Protein AF-A0A2T4T647-F1 (afdb_monomer_lite)

Foldseek 3Di:
DPVPQVVLVVLLVVLVVCVVVVVLVVSVVSLVVDDDCPPYDLVSQLSNLLSVLVSCVSVVHDDPDVSLVSVCVDQVPDDQLLSNLSSLQSVLLCCVPVVVNNPSSLVSLVVSCVSCVPPPPLVSNLSSLLSNLVSCLVVLVLVSNLVSLVVQLVSCVVVVNPVSVVSSVVSNVSSVVSVPVPDDDPPVVPPPPDPDDDDDDD

Structure (mmCIF, N/CA/C/O backbone):
data_AF-A0A2T4T647-F1
#
_entry.id   AF-A0A2T4T647-F1
#
loop_
_atom_site.group_PDB
_atom_site.id
_atom_site.type_symbol
_atom_site.label_atom_id
_atom_site.label_alt_id
_atom_site.label_comp_id
_atom_site.label_asym_id
_atom_site.label_entity_id
_atom_site.label_seq_id
_atom_site.pdbx_PDB_ins_code
_atom_site.Cartn_x
_atom_site.Cartn_y
_atom_site.Cartn_z
_atom_site.occupancy
_atom_site.B_iso_or_equiv
_atom_site.auth_seq_id
_atom_site.auth_comp_id
_atom_site.auth_asym_id
_atom_site.auth_atom_id
_atom_site.pdbx_PDB_model_num
ATOM 1 N N . MET A 1 1 ? -19.390 -2.650 30.617 1.00 43.12 1 MET A N 1
ATOM 2 C CA . MET A 1 1 ? -19.018 -1.706 29.540 1.00 43.12 1 MET A CA 1
ATOM 3 C C . MET A 1 1 ? -18.887 -2.495 28.239 1.00 43.12 1 MET A C 1
ATOM 5 O O . MET A 1 1 ? -17.862 -3.118 28.049 1.00 43.12 1 MET A O 1
ATOM 9 N N . CYS A 1 2 ? -19.938 -2.584 27.415 1.00 55.62 2 CYS A N 1
ATOM 10 C CA . CYS A 1 2 ? -19.925 -3.412 26.187 1.00 55.62 2 CYS A CA 1
ATOM 11 C C . CYS A 1 2 ? -20.661 -2.742 25.000 1.00 55.62 2 CYS A C 1
ATOM 13 O O . CYS A 1 2 ? -20.301 -2.935 23.847 1.00 55.62 2 CYS A O 1
ATOM 15 N N . GLY A 1 3 ? -21.635 -1.857 25.265 1.00 59.75 3 GLY A N 1
ATOM 16 C CA . GLY A 1 3 ? -22.431 -1.208 24.209 1.00 59.75 3 GLY A CA 1
ATOM 17 C C . GLY A 1 3 ? -21.737 -0.085 23.418 1.00 59.75 3 GLY A C 1
ATOM 18 O O . GLY A 1 3 ? -22.057 0.109 22.248 1.00 59.75 3 GLY A O 1
ATOM 19 N N . CYS A 1 4 ? -20.793 0.655 24.013 1.00 61.78 4 CYS A N 1
ATOM 20 C CA . CYS A 1 4 ? -20.120 1.768 23.320 1.00 61.78 4 CYS A CA 1
ATOM 21 C C . CYS A 1 4 ? -19.064 1.278 22.319 1.00 61.78 4 CYS A C 1
ATOM 23 O O . CYS A 1 4 ? -19.041 1.746 21.185 1.00 61.78 4 CYS A O 1
ATOM 25 N N . GLN A 1 5 ? -18.267 0.276 22.703 1.00 62.88 5 GLN A N 1
ATOM 26 C CA . GLN A 1 5 ? -17.220 -0.293 21.846 1.00 62.88 5 GLN A CA 1
ATOM 27 C C . GLN A 1 5 ? -17.803 -0.916 20.570 1.00 62.88 5 GLN A C 1
ATOM 29 O O . GLN A 1 5 ? -17.298 -0.653 19.480 1.00 62.88 5 GLN A O 1
ATOM 34 N N . GLY A 1 6 ? -18.913 -1.658 20.685 1.00 74.81 6 GLY A N 1
ATOM 35 C CA . GLY A 1 6 ? -19.600 -2.234 19.523 1.00 74.81 6 GLY A CA 1
ATOM 36 C C . GLY A 1 6 ? -20.168 -1.180 18.567 1.00 74.81 6 GLY A C 1
ATOM 37 O O . GLY A 1 6 ? -20.155 -1.368 17.352 1.00 74.81 6 GLY A O 1
ATOM 38 N N . ARG A 1 7 ? -20.610 -0.026 19.089 1.00 83.81 7 ARG A N 1
ATOM 39 C CA . ARG A 1 7 ? -21.101 1.081 18.257 1.00 83.81 7 ARG A CA 1
ATOM 40 C C . ARG A 1 7 ? -19.972 1.726 17.456 1.00 83.81 7 ARG A C 1
ATOM 42 O O . ARG A 1 7 ? -20.173 2.018 16.282 1.00 83.81 7 ARG A O 1
ATOM 49 N N . THR A 1 8 ? -18.812 1.956 18.063 1.00 87.94 8 THR A N 1
ATOM 50 C CA . THR A 1 8 ? -17.664 2.555 17.365 1.00 87.94 8 THR A CA 1
ATOM 51 C C . THR A 1 8 ? -17.109 1.613 16.304 1.00 87.94 8 THR A C 1
ATOM 53 O O . THR A 1 8 ? -16.935 2.032 15.162 1.00 87.94 8 THR A O 1
ATOM 56 N N . GLN A 1 9 ? -16.947 0.331 16.632 1.00 90.25 9 GLN A N 1
ATOM 57 C CA . GLN A 1 9 ? -16.493 -0.684 15.684 1.00 90.25 9 GLN A CA 1
ATOM 58 C C . GLN A 1 9 ? -17.385 -0.746 14.432 1.00 90.25 9 GLN A C 1
ATOM 60 O O . GLN A 1 9 ? -16.883 -0.648 13.315 1.00 90.25 9 GLN A O 1
ATOM 65 N N . SER A 1 10 ? -18.711 -0.790 14.605 1.00 91.69 10 SER A N 1
ATOM 66 C CA . SER A 1 10 ? -19.661 -0.803 13.481 1.00 91.69 10 SER A CA 1
ATOM 67 C C . SER A 1 10 ? -19.536 0.430 12.571 1.00 91.69 10 SER A C 1
ATOM 69 O O . SER A 1 10 ? -19.648 0.325 11.348 1.00 91.69 10 SER A O 1
ATOM 71 N N . ARG A 1 11 ? -19.248 1.608 13.138 1.00 95.00 11 ARG A N 1
ATOM 72 C CA . ARG A 1 11 ? -19.023 2.829 12.347 1.00 95.00 11 ARG A CA 1
ATOM 73 C C . ARG A 1 11 ? -17.726 2.754 11.543 1.00 95.00 11 ARG A C 1
ATOM 75 O O . ARG A 1 11 ? -17.708 3.171 10.387 1.00 95.00 11 ARG A O 1
ATOM 82 N N . LEU A 1 12 ? -16.658 2.212 12.129 1.00 96.81 12 LEU A N 1
ATOM 83 C CA . LEU A 1 12 ? -15.382 2.006 11.437 1.00 96.81 12 LEU A CA 1
ATOM 84 C C . LEU A 1 12 ? -15.527 0.990 10.295 1.00 96.81 12 LEU A C 1
ATOM 86 O O . LEU A 1 12 ? -15.042 1.233 9.195 1.00 96.81 12 LEU A O 1
ATOM 90 N N . GLU A 1 13 ? -16.273 -0.094 10.505 1.00 96.44 13 GLU A N 1
ATOM 91 C CA . GLU A 1 13 ? -16.602 -1.072 9.457 1.00 96.44 13 GLU A CA 1
ATOM 92 C C . GLU A 1 13 ? -17.414 -0.458 8.313 1.00 96.44 13 GLU A C 1
ATOM 94 O O . GLU A 1 13 ? -17.195 -0.777 7.144 1.00 96.44 13 GLU A O 1
ATOM 99 N N . GLN A 1 14 ? -18.321 0.473 8.613 1.00 97.25 14 GLN A N 1
ATOM 100 C CA . GLN A 1 14 ? -19.042 1.204 7.576 1.00 97.25 14 GLN A CA 1
ATOM 101 C C . GLN A 1 14 ? -18.113 2.132 6.773 1.00 97.25 14 GLN A C 1
ATOM 103 O O . GLN A 1 14 ? -18.271 2.233 5.554 1.00 97.25 14 GLN A O 1
ATOM 108 N N . ILE A 1 15 ? -17.136 2.782 7.412 1.00 98.19 15 ILE A N 1
ATOM 109 C CA . ILE A 1 15 ? -16.104 3.566 6.713 1.00 98.19 15 ILE A CA 1
ATOM 110 C C . ILE A 1 15 ? -15.273 2.660 5.796 1.00 98.19 15 ILE A C 1
ATOM 112 O O . ILE A 1 15 ? -15.094 2.981 4.621 1.00 98.19 15 ILE A O 1
ATOM 116 N N . ASP A 1 16 ? -14.826 1.510 6.295 1.00 97.38 16 ASP A N 1
ATOM 117 C CA . ASP A 1 16 ? -14.062 0.532 5.514 1.00 97.38 16 ASP A CA 1
ATOM 118 C C . ASP A 1 16 ? -14.866 -0.000 4.317 1.00 97.38 16 ASP A C 1
ATOM 120 O O . ASP A 1 16 ? -14.403 0.000 3.174 1.00 97.38 16 ASP A O 1
ATOM 124 N N . SER A 1 17 ? -16.151 -0.309 4.521 1.00 97.50 17 SER A N 1
ATOM 125 C CA . SER A 1 17 ? -17.046 -0.688 3.425 1.00 97.50 17 SER A CA 1
ATOM 126 C C . SER A 1 17 ? -17.200 0.410 2.365 1.00 97.50 17 SER A C 1
ATOM 128 O O . SER A 1 17 ? -17.434 0.083 1.197 1.00 97.50 17 SER A O 1
ATOM 130 N N . LEU A 1 18 ? -17.134 1.694 2.731 1.00 98.31 18 LEU A N 1
ATOM 131 C CA . LEU A 1 18 ? -17.166 2.792 1.761 1.00 98.31 18 LEU A CA 1
ATOM 132 C C . LEU A 1 18 ? -15.856 2.851 0.968 1.00 98.31 18 LEU A C 1
ATOM 134 O O . LEU A 1 18 ? -15.895 3.008 -0.255 1.00 98.31 18 LEU A O 1
ATOM 138 N N . LEU A 1 19 ? -14.715 2.663 1.635 1.00 97.06 19 LEU A N 1
ATOM 139 C CA . LEU A 1 19 ? -13.393 2.624 1.008 1.00 97.06 19 LEU A CA 1
ATOM 140 C C . LEU A 1 19 ? -13.251 1.472 0.012 1.00 97.06 19 LEU A C 1
ATOM 142 O O . LEU A 1 19 ? -12.751 1.698 -1.097 1.00 97.06 19 LEU A O 1
ATOM 146 N N . GLY A 1 20 ? -13.749 0.282 0.360 1.00 94.19 20 GLY A N 1
ATOM 147 C CA . GLY A 1 20 ? -13.776 -0.889 -0.522 1.00 94.19 20 GLY A CA 1
ATOM 148 C C . GLY A 1 20 ? -14.656 -0.713 -1.767 1.00 94.19 20 GLY A C 1
ATOM 149 O O . GLY A 1 20 ? -14.448 -1.384 -2.773 1.00 94.19 20 GLY A O 1
ATOM 150 N N . ARG A 1 21 ? -15.607 0.232 -1.741 1.00 95.38 21 ARG A N 1
ATOM 151 C CA . ARG A 1 21 ? -16.470 0.606 -2.882 1.00 95.38 21 ARG A CA 1
ATOM 152 C C . ARG A 1 21 ? -15.996 1.865 -3.611 1.00 95.38 21 ARG A C 1
ATOM 154 O O . ARG A 1 21 ? -16.773 2.464 -4.349 1.00 95.38 21 ARG A O 1
ATOM 161 N N . ASP A 1 22 ? -14.762 2.294 -3.356 1.00 94.62 22 ASP A N 1
ATOM 162 C CA . ASP A 1 22 ? -14.155 3.504 -3.927 1.00 94.62 22 ASP A CA 1
ATOM 163 C C . ASP A 1 22 ? -14.911 4.814 -3.607 1.00 94.62 22 ASP A C 1
ATOM 165 O O . ASP A 1 22 ? -14.741 5.839 -4.259 1.00 94.62 22 ASP A O 1
ATOM 169 N N . LYS A 1 23 ? -15.729 4.825 -2.544 1.00 97.75 23 LYS A N 1
ATOM 170 C CA . LYS A 1 23 ? -16.492 6.001 -2.090 1.00 97.75 23 LYS A CA 1
ATOM 171 C C . LYS A 1 23 ? -15.701 6.834 -1.078 1.00 97.75 23 LYS A C 1
ATOM 173 O O . LYS A 1 23 ? -16.183 7.113 0.020 1.00 97.75 23 LYS A O 1
ATOM 178 N N . VAL A 1 24 ? -14.487 7.247 -1.447 1.00 97.56 24 VAL A N 1
ATOM 179 C CA . VAL A 1 24 ? -13.532 7.920 -0.539 1.00 97.56 24 VAL A CA 1
ATOM 180 C C . VAL A 1 24 ? -14.094 9.217 0.050 1.00 97.56 24 VAL A C 1
ATOM 182 O O . VAL A 1 24 ? -13.971 9.448 1.249 1.00 97.56 24 VAL A O 1
ATOM 185 N N . GLY A 1 25 ? -14.779 10.037 -0.755 1.00 97.81 25 GLY A N 1
ATOM 186 C CA . GLY A 1 25 ? -15.392 11.280 -0.268 1.00 97.81 25 GLY A CA 1
ATOM 187 C C . GLY A 1 25 ? -16.462 11.040 0.804 1.00 97.81 25 GLY A C 1
ATOM 188 O O . GLY A 1 25 ? -16.493 11.737 1.815 1.00 97.81 25 GLY A O 1
ATOM 189 N N . ALA A 1 26 ? -17.287 10.001 0.636 1.00 97.88 26 ALA A N 1
ATOM 190 C CA . ALA A 1 26 ? -18.284 9.621 1.636 1.00 97.88 26 ALA A CA 1
ATOM 191 C C . ALA A 1 26 ? -17.627 9.063 2.908 1.00 97.88 26 ALA A C 1
ATOM 193 O O . ALA A 1 26 ? -18.045 9.410 4.010 1.00 97.88 26 ALA A O 1
ATOM 194 N N . ALA A 1 27 ? -16.576 8.246 2.763 1.00 98.38 27 ALA A N 1
ATOM 195 C CA . ALA A 1 27 ? -15.787 7.755 3.891 1.00 98.38 27 ALA A CA 1
ATOM 196 C C . ALA A 1 27 ? -15.180 8.919 4.696 1.00 98.38 27 ALA A C 1
ATOM 198 O O . ALA A 1 27 ? -15.268 8.927 5.920 1.00 98.38 27 ALA A O 1
ATOM 199 N N . TYR A 1 28 ? -14.644 9.937 4.015 1.00 97.88 28 TYR A N 1
ATOM 200 C CA . TYR A 1 28 ? -14.097 11.139 4.648 1.00 97.88 28 TYR A CA 1
ATOM 201 C C . TYR A 1 28 ? -15.151 11.950 5.401 1.00 97.88 28 TYR A C 1
ATOM 203 O O . TYR A 1 28 ? -14.934 12.309 6.559 1.00 97.88 28 TYR A O 1
ATOM 211 N N . MET A 1 29 ? -16.304 12.205 4.773 1.00 97.12 29 MET A N 1
ATOM 212 C CA . MET A 1 29 ? -17.413 12.887 5.444 1.00 97.12 29 MET A CA 1
ATOM 213 C C . MET A 1 29 ? -17.846 12.120 6.692 1.00 97.12 29 MET A C 1
ATOM 215 O O . MET A 1 29 ? -18.029 12.722 7.746 1.00 97.12 29 MET A O 1
ATOM 219 N N . TYR A 1 30 ? -17.960 10.793 6.594 1.00 97.12 30 TYR A N 1
ATOM 220 C CA . TYR A 1 30 ? -18.416 9.980 7.711 1.00 97.12 30 TYR A CA 1
ATOM 221 C C . TYR A 1 30 ? -17.390 9.894 8.848 1.00 97.12 30 TYR A C 1
ATOM 223 O O . TYR A 1 30 ? -17.768 10.010 10.015 1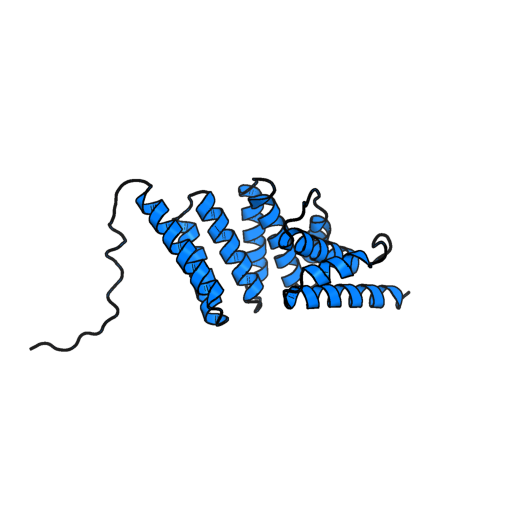.00 97.12 30 TYR A O 1
ATOM 231 N N . LEU A 1 31 ? -16.094 9.813 8.525 1.00 95.50 31 LEU A N 1
ATOM 232 C CA . LEU A 1 31 ? -14.997 9.899 9.494 1.00 95.50 31 LEU A CA 1
ATOM 233 C C . LEU A 1 31 ? -15.085 11.181 10.338 1.00 95.50 31 LEU A C 1
ATOM 235 O O . LEU A 1 31 ? -14.851 11.139 11.544 1.00 95.50 31 LEU A O 1
ATOM 239 N N . GLY A 1 32 ? -15.465 12.306 9.722 1.00 93.06 32 GLY A N 1
ATOM 240 C CA . GLY A 1 32 ? -15.641 13.594 10.402 1.00 93.06 32 GLY A CA 1
ATOM 241 C C . GLY A 1 32 ? -16.817 13.654 11.385 1.00 93.06 32 GLY A C 1
ATOM 242 O O . GLY A 1 32 ? -16.889 14.584 12.180 1.00 93.06 32 GLY A O 1
ATOM 243 N N . THR A 1 33 ? -17.724 12.671 11.360 1.00 93.25 33 THR A N 1
ATOM 244 C CA . THR A 1 33 ? -18.859 12.575 12.301 1.00 93.25 33 THR A CA 1
ATOM 245 C C . THR A 1 33 ? -18.564 11.709 13.524 1.00 93.25 33 THR A C 1
ATOM 247 O O . THR A 1 33 ? -19.400 11.609 14.427 1.00 93.25 33 THR A O 1
ATOM 250 N N . LEU A 1 34 ? -17.406 11.041 13.559 1.00 91.69 34 LEU A N 1
ATOM 251 C CA . LEU A 1 34 ? -17.045 10.193 14.687 1.00 91.69 34 LEU A CA 1
ATOM 252 C C . LEU A 1 34 ? -16.746 11.046 15.931 1.00 91.69 34 LEU A C 1
ATOM 254 O O . LEU A 1 34 ? -16.153 12.119 15.811 1.00 91.69 34 LEU A O 1
ATOM 258 N N . PRO A 1 35 ? -17.135 10.577 17.132 1.00 88.00 35 PRO A N 1
ATOM 259 C CA . PRO A 1 35 ? -16.703 11.201 18.377 1.00 88.00 35 PRO A CA 1
ATOM 260 C C . PRO A 1 35 ? -15.181 11.068 18.551 1.00 88.00 35 PRO A C 1
ATOM 262 O O . PRO A 1 35 ? -14.516 10.336 17.816 1.00 88.00 35 PRO A O 1
ATOM 265 N N . SER A 1 36 ? -14.632 11.763 19.552 1.00 86.19 36 SER A N 1
ATOM 266 C CA . SER A 1 36 ? -13.223 11.599 19.928 1.00 86.19 36 SER A CA 1
ATOM 267 C C . SER A 1 36 ? -12.903 10.132 20.239 1.00 86.19 36 SER A C 1
ATOM 269 O O . SER A 1 36 ? -13.660 9.463 20.941 1.00 86.19 36 SER A O 1
ATOM 271 N N . MET A 1 37 ? -11.762 9.655 19.736 1.00 86.81 37 MET A N 1
ATOM 272 C CA . MET A 1 37 ? -11.275 8.282 19.926 1.00 86.81 37 MET A CA 1
ATOM 273 C C . MET A 1 37 ? -10.413 8.120 21.192 1.00 86.81 37 MET A C 1
ATOM 275 O O . MET A 1 37 ? -9.881 7.042 21.436 1.00 86.81 37 MET A O 1
ATOM 279 N N . GLU A 1 38 ? -10.249 9.171 22.000 1.00 78.31 38 GLU A N 1
ATOM 280 C CA . GLU A 1 38 ? -9.359 9.176 23.176 1.00 78.31 38 GLU A CA 1
ATOM 281 C C . GLU A 1 38 ? -9.733 8.139 24.245 1.00 78.31 38 GLU A C 1
ATOM 283 O O . GLU A 1 38 ? -8.862 7.642 24.955 1.00 78.31 38 GLU A O 1
ATOM 288 N N . THR A 1 39 ? -11.018 7.799 24.358 1.00 78.56 39 THR A N 1
ATOM 289 C CA . THR A 1 39 ? -11.546 6.853 25.356 1.00 78.56 39 THR A CA 1
ATOM 290 C C . THR A 1 39 ? -11.895 5.484 24.766 1.00 78.56 39 THR A C 1
ATOM 292 O O . THR A 1 39 ? -12.453 4.629 25.456 1.00 78.56 39 THR A O 1
ATOM 295 N N . GLU A 1 40 ? -11.580 5.265 23.488 1.00 88.00 40 GLU A N 1
ATOM 296 C CA . GLU A 1 40 ? -11.898 4.034 22.771 1.00 88.00 40 GLU A CA 1
ATOM 297 C C . GLU A 1 40 ? -10.894 2.911 23.054 1.00 88.00 40 GLU A C 1
ATOM 299 O O . GLU A 1 40 ? -9.815 3.106 23.620 1.00 88.00 40 GLU A O 1
ATOM 304 N N . SER A 1 41 ? -11.259 1.688 22.663 1.00 92.00 41 SER A N 1
ATOM 305 C CA . SER A 1 41 ? -10.348 0.550 22.782 1.00 92.00 41 SER A CA 1
ATOM 306 C C . SER A 1 41 ? -9.103 0.747 21.907 1.00 92.00 41 SER A C 1
ATOM 308 O O . SER A 1 41 ? -9.144 1.403 20.863 1.00 92.00 41 SER A O 1
ATOM 310 N N . LYS A 1 42 ? -7.991 0.110 22.296 1.00 94.31 42 LYS A N 1
ATOM 311 C CA . LYS A 1 42 ? -6.762 0.100 21.483 1.00 94.31 42 LYS A CA 1
ATOM 312 C C . LYS A 1 42 ? -7.017 -0.441 20.072 1.00 94.31 42 LYS A C 1
ATOM 314 O O . LYS A 1 42 ? -6.452 0.062 19.111 1.00 94.31 42 LYS A O 1
ATOM 319 N N . GLU A 1 43 ? -7.907 -1.422 19.942 1.00 95.12 43 GLU A N 1
ATOM 320 C CA . GLU A 1 43 ? -8.311 -1.972 18.647 1.00 95.12 43 GLU A CA 1
ATOM 321 C C . GLU A 1 43 ? -9.019 -0.932 17.772 1.00 95.12 43 GLU A C 1
ATOM 323 O O . GLU A 1 43 ? -8.626 -0.720 16.624 1.00 95.12 43 GLU A O 1
ATOM 328 N N . ASN A 1 44 ? -10.016 -0.238 18.328 1.00 95.25 44 ASN A N 1
ATOM 329 C CA . ASN A 1 44 ? -10.763 0.799 17.621 1.00 95.25 44 ASN A CA 1
ATOM 330 C C . ASN A 1 44 ? -9.848 1.963 17.232 1.00 95.25 44 ASN A C 1
ATOM 332 O O . ASN A 1 44 ? -9.963 2.489 16.127 1.00 95.25 44 ASN A O 1
ATOM 336 N N . MET A 1 45 ? -8.912 2.348 18.105 1.00 95.50 45 MET A N 1
ATOM 337 C CA . MET A 1 45 ? -7.937 3.397 17.808 1.00 95.50 45 MET A CA 1
ATOM 338 C C . MET A 1 45 ? -6.978 2.983 16.683 1.00 95.50 45 MET A C 1
ATOM 340 O O . MET A 1 45 ? -6.738 3.772 15.772 1.00 95.50 45 MET A O 1
ATOM 344 N N . ALA A 1 46 ? -6.477 1.744 16.693 1.00 97.12 46 ALA A N 1
ATOM 345 C CA . ALA A 1 46 ? -5.643 1.207 15.616 1.00 97.12 46 ALA A CA 1
ATOM 346 C C . ALA A 1 46 ? -6.388 1.153 14.280 1.00 97.12 46 ALA A C 1
ATOM 348 O O . ALA A 1 46 ? -5.852 1.548 13.245 1.00 97.12 46 ALA A O 1
ATOM 349 N N . TYR A 1 47 ? -7.647 0.721 14.302 1.00 97.56 47 TYR A N 1
ATOM 350 C CA . TYR A 1 47 ? -8.453 0.655 13.095 1.00 97.56 47 TYR A CA 1
ATOM 351 C C . TYR A 1 47 ? -8.798 2.054 12.564 1.00 97.56 47 TYR A C 1
ATOM 353 O O . TYR A 1 47 ? -8.692 2.318 11.367 1.00 97.56 47 TYR A O 1
ATOM 361 N N . TYR A 1 48 ? -9.128 2.988 13.457 1.00 97.31 48 TYR A N 1
ATOM 362 C CA . TYR A 1 48 ? -9.374 4.384 13.110 1.00 97.31 48 TYR A CA 1
ATOM 363 C C . TYR A 1 48 ? -8.153 5.052 12.476 1.00 97.31 48 TYR A C 1
ATOM 365 O O . TYR A 1 48 ? -8.301 5.717 11.449 1.00 97.31 48 TYR A O 1
ATOM 373 N N . THR A 1 49 ? -6.953 4.898 13.049 1.00 97.25 49 THR A N 1
ATOM 374 C CA . THR A 1 49 ? -5.752 5.531 12.482 1.00 97.25 49 THR A CA 1
ATOM 375 C C . THR A 1 49 ? -5.418 4.962 11.109 1.00 97.25 49 THR A C 1
ATOM 377 O O . THR A 1 49 ? -5.094 5.743 10.215 1.00 97.25 49 THR A O 1
ATOM 380 N N . LEU A 1 50 ? -5.596 3.653 10.897 1.00 98.31 50 LEU A N 1
ATOM 381 C CA . LEU A 1 50 ? -5.460 3.030 9.580 1.00 98.31 50 LEU A CA 1
ATOM 382 C C . LEU A 1 50 ? -6.419 3.646 8.550 1.00 98.31 50 LEU A C 1
ATOM 384 O O . LEU A 1 50 ? -5.975 4.143 7.513 1.00 98.31 50 LEU A O 1
ATOM 388 N N . LEU A 1 51 ? -7.723 3.667 8.854 1.00 98.25 51 LEU A N 1
ATOM 389 C CA . LEU A 1 51 ? -8.756 4.182 7.947 1.00 98.25 51 LEU A CA 1
ATOM 390 C C . LEU A 1 51 ? -8.576 5.677 7.667 1.00 98.25 51 LEU A C 1
ATOM 392 O O . LEU A 1 51 ? -8.685 6.117 6.523 1.00 98.25 51 LEU A O 1
ATOM 396 N N . LYS A 1 52 ? -8.257 6.470 8.696 1.00 97.62 52 LYS A N 1
ATOM 397 C CA . LYS A 1 52 ? -7.970 7.900 8.548 1.00 97.62 52 LYS A CA 1
ATOM 398 C C . LYS A 1 52 ? -6.789 8.129 7.611 1.00 97.62 52 LYS A C 1
ATOM 400 O O . LYS A 1 52 ? -6.882 8.984 6.734 1.00 97.62 52 LYS A O 1
ATOM 405 N N . THR A 1 53 ? -5.701 7.381 7.776 1.00 98.19 53 THR A N 1
ATOM 406 C CA . THR A 1 53 ? -4.530 7.512 6.905 1.00 98.19 53 THR A CA 1
ATOM 407 C C . THR A 1 5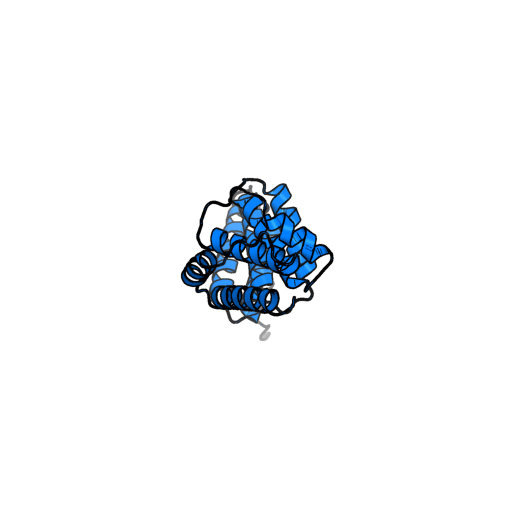3 ? -4.850 7.115 5.466 1.00 98.19 53 THR A C 1
ATOM 409 O O . THR A 1 53 ? -4.492 7.864 4.558 1.00 98.19 53 THR A O 1
ATOM 412 N N . GLU A 1 54 ? -5.574 6.013 5.245 1.00 97.69 54 GLU A N 1
ATOM 413 C CA . GLU A 1 54 ? -6.039 5.626 3.908 1.00 97.69 54 GLU A CA 1
ATOM 414 C C . GLU A 1 54 ? -6.844 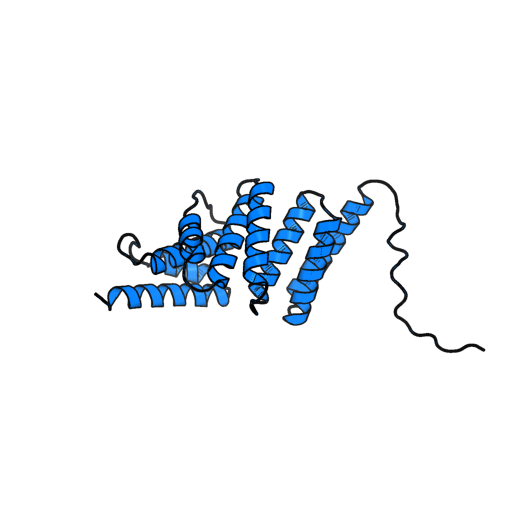6.748 3.242 1.00 97.69 54 GLU A C 1
ATOM 416 O O . GLU A 1 54 ? -6.568 7.122 2.101 1.00 97.69 54 GLU A O 1
ATOM 421 N N . ILE A 1 55 ? -7.834 7.291 3.954 1.00 98.12 55 ILE A N 1
ATOM 422 C CA . ILE A 1 55 ? -8.710 8.337 3.428 1.00 98.12 55 ILE A CA 1
ATOM 423 C C . ILE A 1 55 ? -7.899 9.571 3.039 1.00 98.12 55 ILE A C 1
ATOM 425 O O . ILE A 1 55 ? -8.054 10.080 1.931 1.00 98.12 55 ILE A O 1
ATOM 429 N N . LEU A 1 56 ? -7.034 10.054 3.936 1.00 97.56 56 LEU A N 1
ATOM 430 C CA . LEU A 1 56 ? -6.227 11.243 3.666 1.00 97.56 56 LEU A CA 1
ATOM 431 C C . LEU A 1 56 ? -5.305 11.024 2.464 1.00 97.56 56 LEU A C 1
ATOM 433 O O . LEU A 1 56 ? -5.227 11.900 1.607 1.00 97.56 56 LEU A O 1
ATOM 437 N N . TYR A 1 57 ? -4.685 9.846 2.361 1.00 97.06 57 TYR A N 1
ATOM 438 C CA . TYR A 1 57 ? -3.802 9.509 1.247 1.00 97.06 57 TYR A CA 1
ATOM 439 C C . TYR A 1 57 ? -4.563 9.473 -0.084 1.00 97.06 57 TYR A C 1
ATOM 441 O O . TYR A 1 57 ? -4.161 10.111 -1.051 1.00 97.06 57 TYR A O 1
ATOM 449 N N . ARG A 1 58 ? -5.713 8.788 -0.129 1.00 96.25 58 ARG A N 1
ATOM 450 C CA . ARG A 1 58 ? -6.541 8.669 -1.344 1.00 96.25 58 ARG A CA 1
ATOM 451 C C . ARG A 1 58 ? -7.204 9.981 -1.768 1.00 96.25 58 ARG A C 1
ATOM 453 O O . ARG A 1 58 ? -7.660 10.080 -2.902 1.00 96.25 58 ARG A O 1
ATOM 460 N N . MET A 1 59 ? -7.285 10.964 -0.874 1.00 96.56 59 MET A N 1
ATOM 461 C CA . MET A 1 59 ? -7.785 12.309 -1.169 1.00 96.56 59 MET A CA 1
ATOM 462 C C . MET A 1 59 ? -6.680 13.322 -1.482 1.00 96.56 59 MET A C 1
ATOM 464 O O . MET A 1 59 ? -6.995 14.504 -1.603 1.00 96.56 59 MET A O 1
ATOM 468 N N . ASP A 1 60 ? -5.417 12.891 -1.550 1.00 95.25 60 ASP A N 1
ATOM 469 C CA . ASP A 1 60 ? -4.254 13.776 -1.698 1.00 95.25 60 ASP A CA 1
ATOM 470 C C . ASP A 1 60 ? -4.233 14.910 -0.652 1.00 95.25 60 ASP A C 1
ATOM 472 O O . ASP A 1 60 ? -3.905 16.067 -0.909 1.00 95.25 60 ASP A O 1
ATOM 476 N N . ARG A 1 61 ? -4.659 14.584 0.575 1.00 94.38 61 ARG A N 1
ATOM 477 C CA . ARG A 1 61 ? -4.623 15.509 1.711 1.00 94.38 61 ARG A CA 1
ATOM 478 C C . ARG A 1 61 ? -3.307 15.362 2.458 1.00 94.38 61 ARG A C 1
ATOM 480 O O . ARG A 1 61 ? -2.729 14.281 2.536 1.00 94.38 61 ARG A O 1
ATOM 487 N N . ALA A 1 62 ? -2.868 16.452 3.081 1.00 89.44 62 ALA A N 1
ATOM 488 C CA . ALA A 1 62 ? -1.644 16.461 3.870 1.00 89.44 62 ALA A CA 1
ATOM 489 C C . ALA A 1 62 ? -1.687 15.425 5.012 1.00 89.44 62 ALA A C 1
ATOM 491 O O . ALA A 1 62 ? -2.621 15.403 5.817 1.00 89.44 62 ALA A O 1
ATOM 492 N N . ILE A 1 63 ? -0.635 14.605 5.105 1.00 92.50 63 ILE A N 1
ATOM 493 C CA . ILE A 1 63 ? -0.405 13.653 6.199 1.00 92.50 63 ILE A CA 1
ATOM 494 C C . ILE A 1 63 ? 0.884 14.062 6.908 1.00 92.50 63 ILE A C 1
ATOM 496 O O . ILE A 1 63 ? 1.989 13.717 6.491 1.00 92.50 63 ILE A O 1
ATOM 500 N N . THR A 1 64 ? 0.733 14.845 7.973 1.00 83.81 64 THR A N 1
ATOM 501 C CA . THR A 1 64 ? 1.845 15.527 8.656 1.00 83.81 64 THR A CA 1
ATOM 502 C C . THR A 1 64 ? 2.351 14.802 9.899 1.00 83.81 64 THR A C 1
ATOM 504 O O . THR A 1 64 ? 3.326 15.241 10.500 1.00 83.81 64 THR A O 1
ATOM 507 N N . ASN A 1 65 ? 1.713 13.701 10.298 1.00 89.75 65 ASN A N 1
ATOM 508 C CA . ASN A 1 65 ? 2.064 12.945 11.498 1.00 89.75 65 ASN A CA 1
ATOM 509 C C . ASN A 1 65 ? 2.207 11.444 11.212 1.00 89.75 65 ASN A C 1
ATOM 511 O O . ASN A 1 65 ? 1.894 10.967 10.120 1.00 89.75 65 ASN A O 1
ATOM 515 N N . ASP A 1 66 ? 2.670 10.715 12.225 1.00 93.81 66 ASP A N 1
ATOM 516 C CA . ASP A 1 66 ? 2.878 9.266 12.204 1.00 93.81 66 ASP A CA 1
ATOM 517 C C . ASP A 1 66 ? 1.811 8.512 13.009 1.00 93.81 66 ASP A C 1
ATOM 519 O O . ASP A 1 66 ? 2.084 7.480 13.611 1.00 93.81 66 ASP A O 1
ATOM 523 N N . SER A 1 67 ? 0.557 8.990 13.022 1.00 94.75 67 SER A N 1
ATOM 524 C CA . SER A 1 67 ? -0.530 8.299 13.741 1.00 94.75 67 SER A CA 1
ATOM 525 C C . SER A 1 67 ? -0.761 6.856 13.268 1.00 94.75 67 SER A C 1
ATOM 527 O O . SER A 1 67 ? -1.276 6.040 14.033 1.00 94.75 67 SER A O 1
ATOM 529 N N . ILE A 1 68 ? -0.357 6.520 12.038 1.00 97.81 68 ILE A N 1
ATOM 530 C CA . ILE A 1 68 ? -0.395 5.148 11.516 1.00 97.81 68 ILE A CA 1
ATOM 531 C C . ILE A 1 68 ? 0.526 4.185 12.284 1.00 97.81 68 ILE A C 1
ATOM 533 O O . ILE A 1 68 ? 0.288 2.979 12.282 1.00 97.81 68 ILE A O 1
ATOM 537 N N . ASP A 1 69 ? 1.521 4.690 13.017 1.00 98.25 69 ASP A N 1
ATOM 538 C CA . ASP A 1 69 ? 2.422 3.862 13.827 1.00 98.25 69 ASP A CA 1
ATOM 539 C C . ASP A 1 69 ? 1.675 3.144 14.943 1.00 98.25 69 ASP A C 1
ATOM 541 O O . ASP A 1 69 ? 2.015 2.015 15.286 1.00 98.25 69 ASP A O 1
ATOM 545 N N . TYR A 1 70 ? 0.593 3.747 15.438 1.00 97.38 70 TYR A N 1
ATOM 546 C CA . TYR A 1 70 ? -0.299 3.094 16.385 1.00 97.38 70 TYR A CA 1
ATOM 547 C C . TYR A 1 70 ? -0.960 1.848 15.774 1.00 97.38 70 TYR A C 1
ATOM 549 O O . TYR A 1 70 ? -1.039 0.806 16.422 1.00 97.38 70 TYR A O 1
ATOM 557 N N . SER A 1 71 ? -1.406 1.938 14.514 1.00 98.12 71 SER A N 1
ATOM 558 C CA . SER A 1 71 ? -1.983 0.799 13.790 1.00 98.12 71 SER A CA 1
ATOM 559 C C . SER A 1 71 ? -0.949 -0.304 13.584 1.00 98.12 71 SER A C 1
ATOM 561 O O . SER A 1 71 ? -1.270 -1.475 13.764 1.00 98.12 71 SER A O 1
ATOM 563 N N . ILE A 1 72 ? 0.282 0.056 13.209 1.00 98.56 72 ILE A N 1
ATOM 564 C CA . ILE A 1 72 ? 1.373 -0.909 13.026 1.00 98.56 72 ILE A CA 1
ATOM 565 C C . ILE A 1 72 ? 1.660 -1.625 14.348 1.00 98.56 72 ILE A C 1
ATOM 567 O O . ILE A 1 72 ? 1.553 -2.844 14.403 1.00 98.56 72 ILE A O 1
ATOM 571 N N . PHE A 1 73 ? 1.930 -0.873 15.418 1.00 98.06 73 PHE A N 1
ATOM 572 C CA . PHE A 1 73 ? 2.235 -1.428 16.738 1.00 98.06 73 PHE A CA 1
ATOM 573 C C . PHE A 1 73 ? 1.141 -2.378 17.240 1.00 98.06 73 PHE A C 1
ATOM 575 O O . PHE A 1 73 ? 1.425 -3.444 17.783 1.00 98.06 73 PHE A O 1
ATOM 582 N N . TYR A 1 74 ? -0.129 -2.011 17.049 1.00 98.25 74 TYR A N 1
ATOM 583 C CA . TYR A 1 74 ? -1.237 -2.863 17.458 1.00 98.25 74 TYR A CA 1
ATOM 584 C C . TYR A 1 74 ? -1.306 -4.152 16.624 1.00 98.25 74 TYR A C 1
ATOM 586 O O . TYR A 1 74 ? -1.364 -5.239 17.203 1.00 98.25 74 TYR A O 1
ATOM 594 N N . TYR A 1 75 ? -1.280 -4.056 15.287 1.00 98.25 75 TYR A N 1
ATOM 595 C CA . TYR A 1 75 ? -1.457 -5.220 14.410 1.00 98.25 75 TYR A CA 1
ATOM 596 C C . TYR A 1 75 ? -0.209 -6.104 14.260 1.00 98.25 75 TYR A C 1
ATOM 598 O O . TYR A 1 75 ? -0.320 -7.223 13.769 1.00 98.25 75 TYR A O 1
ATOM 606 N N . GLU A 1 76 ? 0.964 -5.668 14.728 1.00 97.50 76 GLU A N 1
ATOM 607 C CA . GLU A 1 76 ? 2.144 -6.540 14.875 1.00 97.50 76 GLU A CA 1
ATOM 608 C C . GLU A 1 76 ? 1.914 -7.669 15.892 1.00 97.50 76 GLU A C 1
ATOM 610 O O . GLU A 1 76 ? 2.530 -8.730 15.793 1.00 97.50 76 GLU A O 1
ATOM 615 N N . HIS A 1 77 ? 1.005 -7.463 16.849 1.00 96.81 77 HIS A N 1
ATOM 616 C CA . HIS A 1 77 ? 0.739 -8.410 17.934 1.00 96.81 77 HIS A CA 1
ATOM 617 C C . HIS A 1 77 ? -0.723 -8.868 18.020 1.00 96.81 77 HIS A C 1
ATOM 619 O O . HIS A 1 77 ? -1.039 -9.734 18.832 1.00 96.81 77 HIS A O 1
ATOM 625 N N . ASN A 1 78 ? -1.625 -8.284 17.227 1.00 95.19 78 ASN A N 1
ATOM 626 C CA . ASN A 1 78 ? -3.068 -8.493 17.342 1.00 95.19 78 ASN A CA 1
ATOM 627 C C . ASN A 1 78 ? -3.755 -8.486 15.974 1.00 95.19 78 ASN A C 1
ATOM 629 O O . ASN A 1 78 ? -3.224 -7.976 14.992 1.00 95.19 78 ASN A O 1
ATOM 633 N N . GLY A 1 79 ? -5.004 -8.953 15.946 1.00 88.94 79 GLY A N 1
ATOM 634 C CA . GLY A 1 79 ? -5.889 -8.798 14.797 1.00 88.94 79 GLY A CA 1
ATOM 635 C C . GLY A 1 79 ? -5.421 -9.536 13.535 1.00 88.94 79 GLY A C 1
ATOM 636 O O . GLY A 1 79 ? -4.523 -10.378 13.575 1.00 88.94 79 GLY A O 1
ATOM 637 N N . PRO A 1 80 ? -6.076 -9.273 12.396 1.00 93.62 80 PRO A N 1
ATOM 638 C CA . PRO A 1 80 ? -5.788 -9.986 11.164 1.00 93.62 80 PRO A CA 1
ATOM 639 C C . PRO A 1 80 ? -4.592 -9.376 10.417 1.00 93.62 80 PRO A C 1
ATOM 641 O O . PRO A 1 80 ? -4.465 -8.156 10.290 1.00 93.62 80 PRO A O 1
ATOM 644 N N . SER A 1 81 ? -3.753 -10.235 9.834 1.00 94.81 81 SER A N 1
ATOM 645 C CA . SER A 1 81 ? -2.518 -9.840 9.135 1.00 94.81 81 SER A CA 1
ATOM 646 C C . SER A 1 81 ? -2.739 -8.880 7.961 1.00 94.81 81 SER A C 1
ATOM 648 O O . SER A 1 81 ? -1.856 -8.080 7.655 1.00 94.81 81 SER A O 1
ATOM 650 N N . TYR A 1 82 ? -3.916 -8.887 7.325 1.00 95.81 82 TYR A N 1
ATOM 651 C CA . TYR A 1 82 ? -4.211 -7.953 6.232 1.00 95.81 82 TYR A CA 1
ATOM 652 C C . TYR A 1 82 ? -4.211 -6.487 6.689 1.00 95.81 82 TYR A C 1
ATOM 654 O O . TYR A 1 82 ? -3.760 -5.626 5.935 1.00 95.81 82 TYR A O 1
ATOM 662 N N . LYS A 1 83 ? -4.632 -6.193 7.929 1.00 97.44 83 LYS A N 1
ATOM 663 C CA . LYS A 1 83 ? -4.589 -4.825 8.471 1.00 97.44 83 LYS A CA 1
ATOM 664 C C . LYS A 1 83 ? -3.157 -4.381 8.747 1.00 97.44 83 LYS A C 1
ATOM 666 O O . LYS A 1 83 ? -2.812 -3.234 8.475 1.00 97.44 83 LYS A O 1
ATOM 671 N N . LEU A 1 84 ? -2.297 -5.295 9.203 1.00 98.50 84 LEU A N 1
ATOM 672 C CA . LEU A 1 84 ? -0.864 -5.023 9.336 1.00 98.50 84 LEU A CA 1
ATOM 673 C C . LEU A 1 84 ? -0.225 -4.728 7.971 1.00 98.50 84 LEU A C 1
ATOM 675 O O . LEU A 1 84 ? 0.489 -3.737 7.823 1.00 98.50 84 LEU A O 1
ATOM 679 N N . ALA A 1 85 ? -0.529 -5.541 6.955 1.00 98.50 85 ALA A N 1
ATOM 680 C CA . ALA A 1 85 ? -0.043 -5.318 5.596 1.00 98.50 85 ALA A CA 1
ATOM 681 C C . ALA A 1 85 ? -0.506 -3.961 5.034 1.00 98.50 85 ALA A C 1
ATOM 683 O O . ALA A 1 85 ? 0.303 -3.226 4.470 1.00 98.50 85 ALA A O 1
ATOM 684 N N . GLN A 1 86 ? -1.775 -3.588 5.235 1.00 98.25 86 GLN A N 1
ATOM 685 C CA . GLN A 1 86 ? -2.297 -2.269 4.861 1.00 98.25 86 GLN A CA 1
ATOM 686 C C . GLN A 1 86 ? -1.590 -1.130 5.608 1.00 98.25 86 GLN A C 1
ATOM 688 O O . GLN A 1 86 ? -1.242 -0.119 4.996 1.00 98.25 86 GLN A O 1
ATOM 693 N N . ALA A 1 87 ? -1.332 -1.287 6.908 1.00 98.62 87 ALA A N 1
ATOM 694 C CA . ALA A 1 87 ? -0.653 -0.270 7.705 1.00 98.62 87 ALA A CA 1
ATOM 695 C C . ALA A 1 87 ? 0.791 -0.040 7.226 1.00 98.62 87 ALA A C 1
ATOM 697 O O . ALA A 1 87 ? 1.208 1.103 7.010 1.00 98.62 87 ALA A O 1
ATOM 698 N N . TYR A 1 88 ? 1.537 -1.121 6.974 1.00 98.81 88 TYR A N 1
ATOM 699 C CA . TYR A 1 88 ? 2.862 -1.036 6.361 1.00 98.81 88 TYR A CA 1
ATOM 700 C C . TYR A 1 88 ? 2.816 -0.425 4.960 1.00 98.81 88 TYR A C 1
ATOM 702 O O . TYR A 1 88 ? 3.661 0.412 4.641 1.00 98.81 88 TYR A O 1
ATOM 710 N N . TYR A 1 89 ? 1.826 -0.797 4.144 1.00 98.75 89 TYR A N 1
ATOM 711 C CA . TYR A 1 89 ? 1.638 -0.242 2.807 1.00 98.75 89 TYR A CA 1
ATOM 712 C C . TYR A 1 89 ? 1.476 1.281 2.855 1.00 98.75 89 TYR A C 1
ATOM 714 O O . TYR A 1 89 ? 2.264 1.992 2.229 1.00 98.75 89 TYR A O 1
ATOM 722 N N . TYR A 1 90 ? 0.517 1.793 3.636 1.00 98.56 90 TYR A N 1
ATOM 723 C CA . TYR A 1 90 ? 0.243 3.229 3.688 1.00 98.56 90 TYR A CA 1
ATOM 724 C C . TYR A 1 90 ? 1.418 4.022 4.254 1.00 98.56 90 TYR A C 1
ATOM 726 O O . TYR A 1 90 ? 1.809 5.031 3.668 1.00 98.56 90 TYR A O 1
ATOM 734 N N . LYS A 1 91 ? 2.053 3.551 5.336 1.00 98.62 91 LYS A N 1
ATOM 735 C CA . LYS A 1 91 ? 3.261 4.213 5.850 1.00 98.62 91 LYS A CA 1
ATOM 736 C C . LYS A 1 91 ? 4.385 4.198 4.805 1.00 98.62 91 LYS A C 1
ATOM 738 O O . LYS A 1 91 ? 5.062 5.207 4.622 1.00 98.62 91 LYS A O 1
ATOM 743 N N . GLY A 1 92 ? 4.551 3.089 4.084 1.00 98.44 92 GLY A N 1
ATOM 744 C CA . GLY A 1 92 ? 5.535 2.944 3.013 1.00 98.44 92 GLY A CA 1
ATOM 745 C C . GLY A 1 92 ? 5.356 3.959 1.885 1.00 98.44 92 GLY A C 1
ATOM 746 O O . GLY A 1 92 ? 6.297 4.689 1.571 1.00 98.44 92 GLY A O 1
ATOM 747 N N . VAL A 1 93 ? 4.151 4.059 1.312 1.00 97.88 93 VAL A N 1
ATOM 748 C CA . VAL A 1 93 ? 3.875 5.007 0.217 1.00 97.88 93 VAL A CA 1
ATOM 749 C C . VAL A 1 93 ? 3.988 6.466 0.667 1.00 97.88 93 VAL A C 1
ATOM 751 O O . VAL A 1 93 ? 4.532 7.280 -0.073 1.00 97.88 93 VAL A O 1
ATOM 754 N N . ILE A 1 94 ? 3.578 6.796 1.896 1.00 97.81 94 ILE A N 1
ATOM 755 C CA . ILE A 1 94 ? 3.720 8.152 2.455 1.00 97.81 94 ILE A CA 1
ATOM 756 C C . ILE A 1 94 ? 5.196 8.532 2.591 1.00 97.81 94 ILE A C 1
ATOM 758 O O . ILE A 1 94 ? 5.591 9.637 2.218 1.00 97.81 94 ILE A O 1
ATOM 762 N N . LEU A 1 95 ? 6.037 7.623 3.096 1.00 97.56 95 LEU A N 1
ATOM 763 C CA . LEU A 1 95 ? 7.474 7.876 3.186 1.00 97.56 95 LEU A CA 1
ATOM 764 C C . LEU A 1 95 ? 8.096 8.089 1.804 1.00 97.56 95 LEU A C 1
ATOM 766 O O . LEU A 1 95 ? 8.874 9.027 1.642 1.00 97.56 95 LEU A O 1
ATOM 770 N N . CYS A 1 96 ? 7.738 7.267 0.814 1.00 96.56 96 CYS A N 1
ATOM 771 C CA . CYS A 1 96 ? 8.257 7.403 -0.546 1.00 96.56 96 CYS A CA 1
ATOM 772 C C . CYS A 1 96 ? 7.830 8.719 -1.208 1.00 96.56 96 CYS A C 1
ATOM 774 O O . CYS A 1 96 ? 8.686 9.453 -1.692 1.00 96.56 96 CYS A O 1
ATOM 776 N N . PHE A 1 97 ? 6.528 9.013 -1.232 1.00 93.94 97 PHE A N 1
ATOM 777 C CA . PHE A 1 97 ? 5.966 10.033 -2.124 1.00 93.94 97 PHE A CA 1
ATOM 778 C C . PHE A 1 97 ? 5.677 11.370 -1.444 1.00 93.94 97 PHE A C 1
ATOM 780 O O . PHE A 1 97 ? 5.737 12.404 -2.098 1.00 93.94 97 PHE A O 1
ATOM 787 N N . ASN A 1 98 ? 5.406 11.378 -0.138 1.00 93.81 98 ASN A N 1
ATOM 788 C CA . ASN A 1 98 ? 5.083 12.606 0.595 1.00 93.81 98 ASN A CA 1
ATOM 789 C C . ASN A 1 98 ? 6.274 13.124 1.410 1.00 93.81 98 ASN A C 1
ATOM 791 O O . ASN A 1 98 ? 6.301 14.296 1.775 1.00 93.81 98 ASN A O 1
ATOM 795 N N . ARG A 1 99 ? 7.251 12.261 1.727 1.00 94.12 99 ARG A N 1
ATOM 796 C CA . ARG A 1 99 ? 8.405 12.613 2.577 1.00 94.12 99 ARG A CA 1
ATOM 797 C C . ARG A 1 99 ? 9.767 12.390 1.923 1.00 94.12 99 ARG A C 1
ATOM 799 O O . ARG A 1 99 ? 10.780 12.520 2.604 1.00 94.12 99 ARG A O 1
ATOM 806 N N . ASN A 1 100 ? 9.802 12.058 0.631 1.00 93.94 100 ASN A N 1
ATOM 807 C CA . ASN A 1 100 ? 11.030 11.847 -0.145 1.00 93.94 100 ASN A CA 1
ATOM 808 C C . ASN A 1 100 ? 12.021 10.859 0.506 1.00 93.94 100 ASN A C 1
ATOM 810 O O . ASN A 1 100 ? 13.234 10.966 0.337 1.00 93.94 100 ASN A O 1
ATOM 814 N N . ASN A 1 101 ? 11.517 9.877 1.256 1.00 95.94 101 ASN A N 1
ATOM 815 C CA . ASN A 1 101 ? 12.312 8.878 1.960 1.00 95.94 101 ASN A CA 1
ATOM 816 C C . ASN A 1 101 ? 12.070 7.485 1.369 1.00 95.94 101 ASN A C 1
ATOM 818 O O . ASN A 1 101 ? 11.552 6.574 2.022 1.00 95.94 101 ASN A O 1
ATOM 822 N N . SER A 1 102 ? 12.474 7.321 0.106 1.00 95.00 102 SER A N 1
ATOM 823 C CA . SER A 1 102 ? 12.313 6.071 -0.647 1.00 95.00 102 SER A CA 1
ATOM 824 C C . SER A 1 102 ? 12.965 4.868 0.042 1.00 95.00 102 SER A C 1
ATOM 826 O O . SER A 1 102 ? 12.428 3.767 -0.025 1.00 95.00 102 SER A O 1
ATOM 828 N N . LYS A 1 103 ? 14.088 5.049 0.756 1.00 95.44 103 LYS A N 1
ATOM 829 C CA . LYS A 1 103 ? 14.791 3.953 1.452 1.00 95.44 103 LYS A CA 1
ATOM 830 C C . LYS A 1 103 ? 13.981 3.391 2.625 1.00 95.44 103 LYS A C 1
ATOM 832 O O . LYS A 1 103 ? 13.847 2.173 2.766 1.00 95.44 103 LYS A O 1
ATOM 837 N N . ALA A 1 104 ? 13.437 4.256 3.478 1.00 97.44 104 ALA A N 1
ATOM 838 C CA . ALA A 1 104 ? 12.580 3.801 4.570 1.00 97.44 104 ALA A CA 1
ATOM 839 C C . ALA A 1 104 ? 11.230 3.294 4.037 1.00 97.44 104 ALA A C 1
ATOM 841 O O . ALA A 1 104 ? 10.744 2.250 4.474 1.00 97.44 104 ALA A O 1
ATOM 842 N N . GLY A 1 105 ? 10.663 3.983 3.042 1.00 98.19 105 GLY A N 1
ATOM 843 C CA . GLY A 1 105 ? 9.395 3.598 2.432 1.00 98.19 105 GLY A CA 1
ATOM 844 C C . GLY A 1 105 ? 9.446 2.230 1.751 1.00 98.19 105 GLY A C 1
ATOM 845 O O . GLY A 1 105 ? 8.595 1.388 2.030 1.00 98.19 105 GLY A O 1
ATOM 846 N N . ILE A 1 106 ? 10.485 1.937 0.958 1.00 98.25 106 ILE A N 1
ATOM 847 C CA . ILE A 1 106 ? 10.628 0.628 0.299 1.00 98.25 106 ILE A CA 1
ATOM 848 C C . ILE A 1 106 ? 10.776 -0.512 1.310 1.00 98.25 106 ILE A C 1
ATOM 850 O O . ILE A 1 106 ? 10.244 -1.597 1.092 1.00 98.25 106 ILE A O 1
ATOM 854 N N . THR A 1 107 ? 11.425 -0.258 2.450 1.00 98.50 107 THR A N 1
ATOM 855 C CA . THR A 1 107 ? 11.555 -1.244 3.533 1.00 98.50 107 THR A CA 1
ATOM 856 C C . THR A 1 107 ? 10.180 -1.616 4.093 1.00 98.50 107 THR A C 1
ATOM 858 O O . THR A 1 107 ? 9.893 -2.792 4.304 1.00 98.50 107 THR A O 1
ATOM 861 N N . LEU A 1 108 ? 9.294 -0.634 4.280 1.00 98.81 108 LEU A N 1
ATOM 862 C CA . LEU A 1 108 ? 7.922 -0.879 4.727 1.00 98.81 108 LEU A CA 1
ATOM 863 C C . LEU A 1 108 ? 7.061 -1.541 3.650 1.00 98.81 108 LEU A C 1
ATOM 865 O O . LEU A 1 108 ? 6.305 -2.450 3.969 1.00 98.81 108 LEU A O 1
ATOM 869 N N . LEU A 1 109 ? 7.207 -1.159 2.380 1.00 98.75 109 LEU A N 1
ATOM 870 C CA . LEU A 1 109 ? 6.493 -1.823 1.283 1.00 98.75 109 LEU A CA 1
ATOM 871 C C . LEU A 1 109 ? 6.882 -3.303 1.161 1.00 98.75 109 LEU A C 1
ATOM 873 O O . LEU A 1 109 ? 6.025 -4.146 0.909 1.00 98.75 109 LEU A O 1
ATOM 877 N N . LYS A 1 110 ? 8.153 -3.640 1.403 1.00 98.56 110 LYS A N 1
ATOM 878 C CA . LYS A 1 110 ? 8.617 -5.031 1.474 1.00 98.56 110 LYS A CA 1
ATOM 879 C C . LYS A 1 110 ? 8.030 -5.782 2.668 1.00 98.56 110 LYS A C 1
ATOM 881 O O . LYS A 1 110 ? 7.591 -6.913 2.495 1.00 98.56 110 LYS A O 1
ATOM 886 N N . LYS A 1 111 ? 7.928 -5.148 3.842 1.00 98.62 111 LYS A N 1
ATOM 887 C CA . LYS A 1 111 ? 7.192 -5.734 4.976 1.00 98.62 111 LYS A CA 1
ATOM 888 C C . LYS A 1 111 ? 5.721 -5.973 4.630 1.00 98.62 111 LYS A C 1
ATOM 890 O O . LYS A 1 111 ? 5.214 -7.054 4.898 1.00 98.62 111 LYS A O 1
ATOM 895 N N . ALA A 1 112 ? 5.059 -5.006 3.992 1.00 98.69 112 ALA A N 1
ATOM 896 C CA . ALA A 1 112 ? 3.672 -5.140 3.553 1.00 98.69 112 ALA A CA 1
ATOM 897 C C . ALA A 1 112 ? 3.489 -6.342 2.618 1.00 98.69 112 ALA A C 1
ATOM 899 O O . ALA A 1 112 ? 2.574 -7.139 2.807 1.00 98.69 112 ALA A O 1
ATOM 900 N N . GLU A 1 113 ? 4.383 -6.496 1.639 1.00 98.50 113 GLU A N 1
ATOM 901 C CA . GLU A 1 113 ? 4.397 -7.640 0.729 1.00 98.50 113 GLU A CA 1
ATOM 902 C C . GLU A 1 113 ? 4.558 -8.973 1.465 1.00 98.50 113 GLU A C 1
ATOM 904 O O . GLU A 1 113 ? 3.801 -9.911 1.212 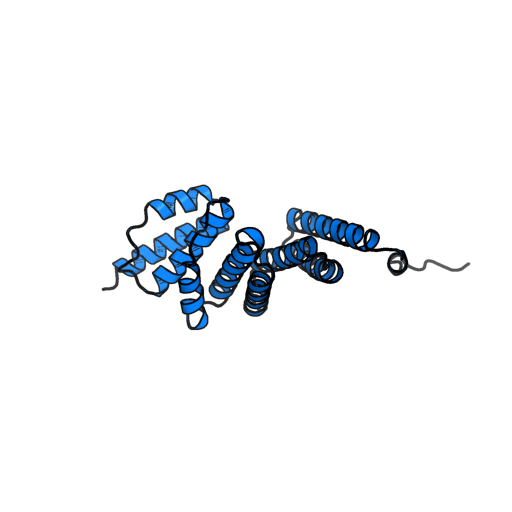1.00 98.50 113 GLU A O 1
ATOM 909 N N . ASP A 1 114 ? 5.531 -9.063 2.372 1.00 98.06 114 ASP A N 1
ATOM 910 C CA . ASP A 1 114 ? 5.803 -10.290 3.117 1.00 98.06 114 ASP A CA 1
ATOM 911 C C . ASP A 1 114 ? 4.624 -10.671 4.016 1.00 98.06 114 ASP A C 1
ATOM 913 O O . ASP A 1 114 ? 4.217 -11.834 4.038 1.00 98.06 114 ASP A O 1
ATOM 917 N N . THR A 1 115 ? 4.014 -9.690 4.686 1.00 98.06 115 THR A N 1
ATOM 918 C CA . THR A 1 115 ? 2.796 -9.885 5.481 1.00 98.06 115 THR A CA 1
ATOM 919 C C . THR A 1 115 ? 1.599 -10.286 4.611 1.00 98.06 115 THR A C 1
ATOM 921 O O . THR A 1 115 ? 0.762 -11.077 5.046 1.00 98.06 115 THR A O 1
ATOM 924 N N . ALA A 1 116 ? 1.516 -9.788 3.373 1.00 96.50 116 ALA A N 1
ATOM 925 C CA . ALA A 1 116 ? 0.408 -10.063 2.461 1.00 96.50 116 ALA A CA 1
ATOM 926 C C . ALA A 1 116 ? 0.548 -11.364 1.652 1.00 96.50 116 ALA A C 1
ATOM 928 O O . ALA A 1 116 ? -0.402 -11.756 0.980 1.00 96.50 116 ALA A O 1
ATOM 929 N N . ARG A 1 117 ? 1.697 -12.053 1.703 1.00 89.25 117 ARG A N 1
ATOM 930 C CA . ARG A 1 117 ? 2.052 -13.149 0.778 1.00 89.25 117 ARG A CA 1
ATOM 931 C C . ARG A 1 117 ? 1.019 -14.280 0.681 1.00 89.25 117 ARG A C 1
ATOM 933 O O . ARG A 1 117 ? 0.861 -14.857 -0.390 1.00 89.25 117 ARG A O 1
ATOM 940 N N . ASN A 1 118 ? 0.325 -14.576 1.780 1.00 89.50 118 ASN A N 1
ATOM 941 C CA . ASN A 1 118 ? -0.674 -15.649 1.864 1.00 89.50 118 ASN A CA 1
ATOM 942 C C . ASN A 1 118 ? -2.124 -15.138 1.807 1.00 89.50 118 ASN A C 1
ATOM 944 O O . ASN A 1 118 ? -3.056 -15.907 2.035 1.00 89.50 118 ASN A O 1
ATOM 948 N N . LEU A 1 119 ? -2.329 -13.844 1.553 1.00 91.69 119 LEU A N 1
ATOM 949 C CA . LEU A 1 119 ? -3.659 -13.257 1.450 1.00 91.69 119 LEU A CA 1
ATOM 950 C C . LEU A 1 119 ? -4.245 -13.485 0.056 1.00 91.69 119 LEU A C 1
ATOM 952 O O . LEU A 1 119 ? -3.539 -13.478 -0.950 1.00 91.69 119 LEU A O 1
ATOM 956 N N . SER A 1 120 ? -5.566 -13.625 -0.005 1.00 92.69 120 SER A N 1
ATOM 957 C CA . SER A 1 120 ? -6.328 -13.679 -1.257 1.00 92.69 120 SER A CA 1
ATOM 958 C C . SER A 1 120 ? -6.766 -12.297 -1.760 1.00 92.69 120 SER A C 1
ATOM 960 O O . SER A 1 120 ? -7.390 -12.202 -2.817 1.00 92.69 120 SER A O 1
ATOM 962 N N . ASP A 1 121 ? -6.438 -11.223 -1.033 1.00 93.88 121 ASP A N 1
ATOM 963 C CA . ASP A 1 121 ? -6.764 -9.849 -1.417 1.00 93.88 121 ASP A CA 1
ATOM 964 C C . ASP A 1 121 ? -5.885 -9.388 -2.591 1.00 93.88 121 ASP A C 1
ATOM 966 O O . ASP A 1 121 ? -4.802 -8.816 -2.429 1.00 93.88 121 ASP A O 1
ATOM 970 N N . LEU A 1 122 ? -6.377 -9.653 -3.803 1.00 95.50 122 LEU A N 1
ATOM 971 C CA . LEU A 1 122 ? -5.715 -9.268 -5.047 1.00 95.50 122 LEU A CA 1
ATOM 972 C C . LEU A 1 122 ? -5.520 -7.752 -5.159 1.00 95.50 122 LEU A C 1
ATOM 974 O O . LEU A 1 122 ? -4.545 -7.322 -5.772 1.00 95.50 122 LEU A O 1
ATOM 978 N N . ALA A 1 123 ? -6.412 -6.944 -4.577 1.00 94.44 123 ALA A N 1
ATOM 979 C CA . ALA A 1 123 ? -6.323 -5.491 -4.657 1.00 94.44 123 ALA A CA 1
ATOM 980 C C . ALA A 1 123 ? -5.186 -4.953 -3.789 1.00 94.44 123 ALA A C 1
ATOM 982 O O . ALA A 1 123 ? -4.404 -4.122 -4.254 1.00 94.44 123 ALA A O 1
ATOM 983 N N . LEU A 1 124 ? -5.049 -5.452 -2.560 1.00 96.31 124 LEU A N 1
ATOM 984 C CA . LEU A 1 124 ? -3.930 -5.096 -1.691 1.00 96.31 124 LEU A CA 1
ATOM 985 C C . LEU A 1 124 ? -2.592 -5.552 -2.285 1.00 96.31 124 LEU A C 1
ATOM 987 O O . LEU A 1 124 ? -1.654 -4.759 -2.372 1.00 96.31 124 LEU A O 1
ATOM 991 N N . LEU A 1 125 ? -2.518 -6.801 -2.755 1.00 97.94 125 LEU A N 1
ATOM 992 C CA . LEU A 1 125 ? -1.320 -7.332 -3.410 1.00 97.94 125 LEU A CA 1
ATOM 993 C C . LEU A 1 125 ? -0.930 -6.509 -4.644 1.00 97.94 125 LEU A C 1
ATOM 995 O O . LEU A 1 125 ? 0.254 -6.219 -4.837 1.00 97.94 125 LEU A O 1
ATOM 999 N N . HIS A 1 126 ? -1.914 -6.110 -5.458 1.00 97.69 126 HIS A N 1
ATOM 1000 C CA . HIS A 1 126 ? -1.678 -5.278 -6.635 1.00 97.69 126 HIS A CA 1
ATOM 1001 C C . HIS A 1 126 ? -1.113 -3.915 -6.235 1.00 97.69 126 HIS A C 1
ATOM 1003 O O . HIS A 1 126 ? -0.056 -3.543 -6.735 1.00 97.69 126 HIS A O 1
ATOM 1009 N N . LYS A 1 127 ? -1.759 -3.209 -5.293 1.00 96.56 127 LYS A N 1
ATOM 1010 C CA . LYS A 1 127 ? -1.304 -1.899 -4.789 1.00 96.56 127 LYS A CA 1
ATOM 1011 C C . LYS A 1 127 ? 0.142 -1.939 -4.291 1.00 96.56 127 LYS A C 1
ATOM 1013 O O . LYS A 1 127 ? 0.930 -1.044 -4.600 1.00 96.56 127 LYS A O 1
ATOM 1018 N N . ILE A 1 128 ? 0.503 -2.984 -3.541 1.00 98.62 128 ILE A N 1
ATOM 1019 C CA . ILE A 1 128 ? 1.870 -3.178 -3.040 1.00 98.62 128 ILE A CA 1
ATOM 1020 C C . ILE A 1 128 ? 2.847 -3.362 -4.209 1.00 98.62 128 ILE A C 1
ATOM 1022 O O . ILE A 1 128 ? 3.857 -2.660 -4.270 1.00 98.62 128 ILE A O 1
ATOM 1026 N N . CYS A 1 129 ? 2.548 -4.259 -5.158 1.00 98.38 129 CYS A N 1
ATOM 1027 C CA . CYS A 1 129 ? 3.424 -4.511 -6.307 1.00 98.38 129 CYS A CA 1
ATOM 1028 C C . CYS A 1 129 ? 3.593 -3.267 -7.188 1.00 98.38 129 CYS A C 1
ATOM 1030 O O . CYS A 1 129 ? 4.713 -2.927 -7.563 1.00 98.38 129 CYS A O 1
ATOM 1032 N N . GLU A 1 130 ? 2.496 -2.575 -7.485 1.00 98.12 130 GLU A N 1
ATOM 1033 C CA . GLU A 1 130 ? 2.469 -1.330 -8.253 1.00 98.12 130 GLU A CA 1
ATOM 1034 C C . GLU A 1 130 ? 3.305 -0.236 -7.582 1.00 98.12 130 GLU A C 1
ATOM 1036 O O . GLU A 1 130 ? 4.154 0.379 -8.224 1.00 98.12 130 GLU A O 1
ATOM 1041 N N . SER A 1 131 ? 3.146 -0.047 -6.271 1.00 98.38 131 SER A N 1
ATOM 1042 C CA . SER A 1 131 ? 3.909 0.961 -5.532 1.00 98.38 131 SER A CA 1
ATOM 1043 C C . SER A 1 131 ? 5.399 0.640 -5.506 1.00 98.38 131 SER A C 1
ATOM 1045 O O . SER A 1 131 ? 6.222 1.523 -5.735 1.00 98.38 131 SER A O 1
ATOM 1047 N N . ILE A 1 132 ? 5.774 -0.625 -5.283 1.00 98.69 132 ILE A N 1
ATOM 1048 C CA . ILE A 1 132 ? 7.180 -1.044 -5.343 1.00 98.69 132 ILE A CA 1
ATOM 1049 C C . ILE A 1 132 ? 7.743 -0.837 -6.755 1.00 98.69 132 ILE A C 1
ATOM 1051 O O . ILE A 1 132 ? 8.869 -0.354 -6.893 1.00 98.69 132 ILE A O 1
ATOM 1055 N N . CYS A 1 133 ? 6.974 -1.163 -7.797 1.00 98.56 133 CYS A N 1
ATOM 1056 C CA . CYS A 1 133 ? 7.357 -0.915 -9.184 1.00 98.56 133 CYS A CA 1
ATOM 1057 C C . CYS A 1 133 ? 7.641 0.573 -9.416 1.00 98.56 133 CYS A C 1
ATOM 1059 O O . CYS A 1 133 ? 8.740 0.929 -9.843 1.00 98.56 133 CYS A O 1
ATOM 1061 N N . TYR A 1 134 ? 6.694 1.440 -9.058 1.00 98.06 134 TYR A N 1
ATOM 1062 C CA . TYR A 1 134 ? 6.808 2.875 -9.274 1.00 98.06 134 TYR A CA 1
ATOM 1063 C C . TYR A 1 134 ? 7.968 3.498 -8.486 1.00 98.06 134 TYR A C 1
ATOM 1065 O O . TYR A 1 134 ? 8.747 4.260 -9.054 1.00 98.06 134 TYR A O 1
ATOM 1073 N N . VAL A 1 135 ? 8.174 3.106 -7.221 1.00 97.69 135 VAL A N 1
ATOM 1074 C CA . VAL A 1 135 ? 9.343 3.546 -6.435 1.00 97.69 135 VAL A CA 1
ATOM 1075 C C . VAL A 1 135 ? 10.649 3.143 -7.124 1.00 97.69 135 VAL A C 1
ATOM 1077 O O . VAL A 1 135 ? 11.586 3.935 -7.179 1.00 97.69 135 VAL A O 1
ATOM 1080 N N . ASN A 1 136 ? 10.736 1.935 -7.682 1.00 97.06 136 ASN A N 1
ATOM 1081 C CA . ASN A 1 136 ? 11.939 1.511 -8.398 1.00 97.06 136 ASN A CA 1
ATOM 1082 C C . ASN A 1 136 ? 12.122 2.255 -9.728 1.00 97.06 136 ASN A C 1
ATOM 1084 O O . ASN A 1 136 ? 13.255 2.598 -10.049 1.00 97.06 136 ASN A O 1
ATOM 1088 N N . LEU A 1 137 ? 11.045 2.570 -10.456 1.00 95.38 137 LEU A N 1
ATOM 1089 C CA . LEU A 1 137 ? 11.109 3.402 -11.664 1.00 95.38 137 LEU A CA 1
ATOM 1090 C C . LEU A 1 137 ? 11.695 4.784 -11.369 1.00 95.38 137 LEU A C 1
ATOM 1092 O O . LEU A 1 137 ? 12.663 5.183 -12.011 1.00 95.38 137 LEU A O 1
ATOM 1096 N N . VAL A 1 138 ? 11.156 5.494 -10.373 1.00 94.38 138 VAL A N 1
ATOM 1097 C CA . VAL A 1 138 ? 11.618 6.857 -10.049 1.00 94.38 138 VAL A CA 1
ATOM 1098 C C . VAL A 1 138 ? 13.052 6.879 -9.512 1.00 94.38 138 VAL A C 1
ATOM 1100 O O . VAL A 1 138 ? 13.759 7.866 -9.684 1.00 94.38 138 VAL A O 1
ATOM 1103 N N . ASN A 1 139 ? 13.511 5.775 -8.914 1.00 93.06 139 ASN A N 1
ATOM 1104 C CA . ASN A 1 139 ? 14.894 5.602 -8.460 1.00 93.06 139 ASN A CA 1
ATOM 1105 C C . ASN A 1 139 ? 15.807 4.956 -9.524 1.00 93.06 139 ASN A C 1
ATOM 1107 O O . ASN A 1 139 ? 16.930 4.582 -9.201 1.00 93.06 139 ASN A O 1
ATOM 1111 N N . LYS A 1 140 ? 15.352 4.823 -10.781 1.00 94.62 140 LYS A N 1
ATOM 1112 C CA . LYS A 1 140 ? 16.103 4.245 -11.916 1.00 94.62 140 LYS A CA 1
ATOM 1113 C C . LYS A 1 140 ? 16.544 2.784 -11.733 1.00 94.62 140 LYS A C 1
ATOM 1115 O O . LYS A 1 140 ? 17.411 2.283 -12.443 1.00 94.62 140 LYS A O 1
ATOM 1120 N N . ASN A 1 141 ? 15.895 2.055 -10.830 1.00 95.00 141 ASN A N 1
ATOM 1121 C CA . ASN A 1 141 ? 16.096 0.624 -10.611 1.00 95.00 141 ASN A CA 1
ATOM 1122 C C . ASN A 1 141 ? 15.233 -0.190 -11.591 1.00 95.00 141 ASN A C 1
ATOM 1124 O O . ASN A 1 141 ? 14.347 -0.952 -11.189 1.00 95.00 141 ASN A O 1
ATOM 1128 N N . TYR A 1 142 ? 15.458 -0.008 -12.893 1.00 94.62 142 TYR A N 1
ATOM 1129 C CA . TYR A 1 142 ? 14.544 -0.477 -13.941 1.00 94.62 142 TYR A CA 1
ATOM 1130 C C . TYR A 1 142 ? 14.379 -2.002 -13.995 1.00 94.62 142 TYR A C 1
ATOM 1132 O O . TYR A 1 142 ? 13.268 -2.489 -14.193 1.00 94.62 142 TYR A O 1
ATOM 1140 N N . ALA A 1 143 ? 15.444 -2.770 -13.740 1.00 93.75 143 ALA A N 1
ATOM 1141 C CA . ALA A 1 143 ? 15.361 -4.231 -13.683 1.00 93.75 143 ALA A CA 1
ATOM 1142 C C . ALA A 1 143 ? 14.391 -4.704 -12.584 1.00 93.75 143 ALA A C 1
ATOM 1144 O O . ALA A 1 143 ? 13.514 -5.534 -12.825 1.00 93.75 143 ALA A O 1
ATOM 1145 N N . THR A 1 144 ? 14.483 -4.116 -11.388 1.00 95.38 144 THR A N 1
ATOM 1146 C CA . THR A 1 144 ? 13.548 -4.394 -10.291 1.00 95.38 144 THR A CA 1
ATOM 1147 C C . THR A 1 144 ? 12.140 -3.927 -10.645 1.00 95.38 144 THR A C 1
ATOM 1149 O O . THR A 1 144 ? 11.177 -4.656 -10.408 1.00 95.38 144 THR A O 1
ATOM 1152 N N . ALA A 1 145 ? 11.997 -2.748 -11.257 1.00 97.75 145 ALA A N 1
ATOM 1153 C CA . ALA A 1 145 ? 10.699 -2.256 -11.706 1.00 97.75 145 ALA A CA 1
ATOM 1154 C C . ALA A 1 145 ? 10.006 -3.234 -12.671 1.00 97.75 145 ALA A C 1
ATOM 1156 O O . ALA A 1 145 ? 8.823 -3.513 -12.481 1.00 97.75 145 ALA A O 1
ATOM 1157 N N . LEU A 1 146 ? 10.729 -3.821 -13.633 1.00 97.12 146 LEU A N 1
ATOM 1158 C CA . LEU A 1 146 ? 10.189 -4.821 -14.565 1.00 97.12 146 LEU A CA 1
ATOM 1159 C C . LEU A 1 146 ? 9.646 -6.064 -13.849 1.00 97.12 146 LEU A C 1
ATOM 1161 O O . LEU A 1 146 ? 8.564 -6.548 -14.191 1.00 97.12 146 LEU A O 1
ATOM 1165 N N . VAL A 1 147 ? 10.350 -6.556 -12.823 1.00 98.06 147 VAL A N 1
ATOM 1166 C CA . VAL A 1 147 ? 9.891 -7.700 -12.016 1.00 98.06 147 VAL A CA 1
ATOM 1167 C C . VAL A 1 147 ? 8.543 -7.395 -11.360 1.00 98.06 147 VAL A C 1
ATOM 1169 O O . VAL A 1 147 ? 7.618 -8.206 -11.432 1.00 98.06 147 VAL A O 1
ATOM 1172 N N . TYR A 1 148 ? 8.400 -6.220 -10.745 1.00 98.56 148 TYR A N 1
ATOM 1173 C CA . TYR A 1 148 ? 7.151 -5.849 -10.078 1.00 98.56 148 TYR A CA 1
ATOM 1174 C C . TYR A 1 148 ? 6.039 -5.452 -11.054 1.00 98.56 148 TYR A C 1
ATOM 1176 O O . TYR A 1 148 ? 4.884 -5.771 -10.784 1.00 98.56 148 TYR A O 1
ATOM 1184 N N . ALA A 1 149 ? 6.364 -4.862 -12.209 1.00 98.06 149 ALA A N 1
ATOM 1185 C CA . ALA A 1 149 ? 5.398 -4.595 -13.276 1.00 98.06 149 ALA A CA 1
ATOM 1186 C C . ALA A 1 149 ? 4.772 -5.900 -13.789 1.00 98.06 149 ALA A C 1
ATOM 1188 O O . ALA A 1 149 ? 3.553 -6.002 -13.912 1.00 98.06 149 ALA A O 1
ATOM 1189 N N . LYS A 1 150 ? 5.587 -6.944 -14.005 1.00 98.19 150 LYS A N 1
ATOM 1190 C CA . LYS A 1 150 ? 5.088 -8.275 -14.381 1.00 98.19 150 LYS A CA 1
ATOM 1191 C C . LYS A 1 150 ? 4.149 -8.845 -13.316 1.00 98.19 150 LYS A C 1
ATOM 1193 O O . LYS A 1 150 ? 3.069 -9.319 -13.648 1.00 98.19 150 LYS A O 1
ATOM 1198 N N . ARG A 1 151 ? 4.522 -8.757 -12.037 1.00 98.25 151 ARG A N 1
ATOM 1199 C CA . ARG A 1 151 ? 3.689 -9.261 -10.932 1.00 98.25 151 ARG A CA 1
ATOM 1200 C C . ARG A 1 151 ? 2.369 -8.502 -10.794 1.00 98.25 151 ARG A C 1
ATOM 1202 O O . ARG A 1 151 ? 1.332 -9.135 -10.614 1.00 98.25 151 ARG A O 1
ATOM 1209 N N . ALA A 1 152 ? 2.392 -7.175 -10.918 1.00 98.25 152 ALA A N 1
ATOM 1210 C CA . ALA A 1 152 ? 1.184 -6.352 -10.947 1.00 98.25 152 ALA A CA 1
ATOM 1211 C C . ALA A 1 152 ? 0.279 -6.738 -12.131 1.00 98.25 152 ALA A C 1
ATOM 1213 O O . ALA A 1 152 ? -0.923 -6.936 -11.951 1.00 98.25 152 ALA A O 1
ATOM 1214 N N . ARG A 1 153 ? 0.861 -6.985 -13.311 1.00 98.19 153 ARG A N 1
ATOM 1215 C CA . ARG A 1 153 ? 0.132 -7.456 -14.496 1.00 98.19 153 ARG A CA 1
ATOM 1216 C C . ARG A 1 153 ? -0.537 -8.810 -14.269 1.00 98.19 153 ARG A C 1
ATOM 1218 O O . ARG A 1 153 ? -1.707 -8.971 -14.606 1.00 98.19 153 ARG A O 1
ATOM 1225 N N . ASP A 1 154 ? 0.180 -9.765 -13.683 1.00 98.19 154 ASP A N 1
ATOM 1226 C CA . ASP A 1 154 ? -0.348 -11.101 -13.389 1.00 98.19 154 ASP A CA 1
ATOM 1227 C C . ASP A 1 154 ? -1.525 -11.026 -12.399 1.00 98.19 154 ASP A C 1
ATOM 1229 O O . ASP A 1 154 ? -2.526 -11.724 -12.563 1.00 98.19 154 ASP A O 1
ATOM 1233 N N . LEU A 1 155 ? -1.450 -10.135 -11.404 1.00 97.88 155 LEU A N 1
ATOM 1234 C CA . LEU A 1 155 ? -2.569 -9.834 -10.504 1.00 97.88 155 LEU A CA 1
ATOM 1235 C C . LEU A 1 155 ? -3.739 -9.170 -11.247 1.00 97.88 155 LEU A C 1
ATOM 1237 O O . LEU A 1 155 ? -4.891 -9.526 -11.003 1.00 97.88 155 LEU A O 1
ATOM 1241 N N . GLY A 1 156 ? -3.456 -8.271 -12.193 1.00 97.94 156 GLY A N 1
ATOM 1242 C CA . GLY A 1 156 ? -4.441 -7.681 -13.102 1.00 97.94 156 GLY A CA 1
ATOM 1243 C C . GLY A 1 156 ? -5.208 -8.726 -13.913 1.00 97.94 156 GLY A C 1
ATOM 1244 O O . GLY A 1 156 ? -6.438 -8.676 -13.959 1.00 97.94 156 GLY A O 1
ATOM 1245 N N . TYR A 1 157 ? -4.509 -9.712 -14.481 1.00 98.19 157 TYR A N 1
ATOM 1246 C CA . TYR A 1 157 ? -5.138 -10.839 -15.175 1.00 98.19 157 TYR A CA 1
ATOM 1247 C C . TYR A 1 157 ? -5.994 -11.690 -14.235 1.00 98.19 157 TYR A C 1
ATOM 1249 O O . TYR A 1 157 ? -7.150 -11.960 -14.557 1.00 98.19 157 TYR A O 1
ATOM 1257 N N . LYS A 1 158 ? -5.475 -12.057 -13.055 1.00 97.69 158 LYS A N 1
ATOM 1258 C CA . LYS A 1 158 ? -6.228 -12.837 -12.053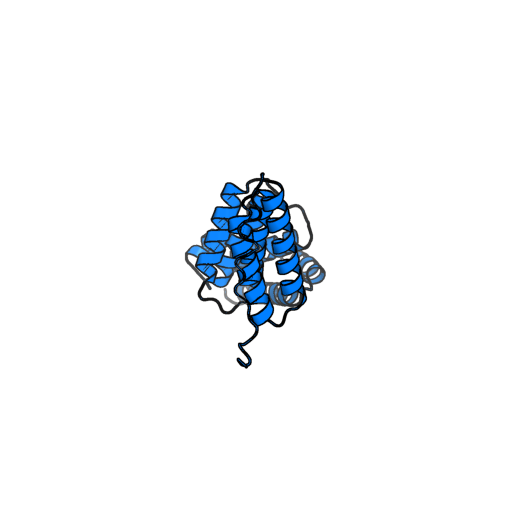 1.00 97.69 158 LYS A CA 1
ATOM 1259 C C . LYS A 1 158 ? -7.505 -12.131 -11.595 1.00 97.69 158 LYS A C 1
ATOM 1261 O O . LYS A 1 158 ? -8.518 -12.787 -11.384 1.00 97.69 158 LYS A O 1
ATOM 1266 N N . ALA A 1 159 ? -7.464 -10.809 -11.455 1.00 97.12 159 ALA A N 1
ATOM 1267 C CA . ALA A 1 159 ? -8.610 -10.002 -11.047 1.00 97.12 159 ALA A CA 1
ATOM 1268 C C . ALA A 1 159 ? -9.563 -9.644 -12.205 1.00 97.12 159 ALA A C 1
ATOM 1270 O O . ALA A 1 159 ? -10.579 -8.993 -11.972 1.00 97.12 159 ALA A O 1
ATOM 1271 N N . GLY A 1 160 ? -9.227 -9.985 -13.457 1.00 97.69 160 GLY A N 1
ATOM 1272 C CA . GLY A 1 160 ? -9.968 -9.523 -14.635 1.00 97.69 160 GLY A CA 1
ATOM 1273 C C . GLY A 1 160 ? -9.959 -7.996 -14.807 1.00 97.69 160 GLY A C 1
ATOM 1274 O O . GLY A 1 160 ? -10.832 -7.434 -15.472 1.00 97.69 160 GLY A O 1
ATOM 1275 N N . ASN A 1 161 ? -8.993 -7.296 -14.201 1.00 97.62 161 ASN A N 1
ATOM 1276 C CA . ASN A 1 161 ? -8.966 -5.839 -14.146 1.00 97.62 161 ASN A CA 1
ATOM 1277 C C . ASN A 1 161 ? -8.099 -5.254 -15.270 1.00 97.62 161 ASN A C 1
ATOM 1279 O O . ASN A 1 161 ? -6.876 -5.144 -15.166 1.00 97.62 161 ASN A O 1
ATOM 1283 N N . LYS A 1 162 ? -8.754 -4.816 -16.351 1.00 97.50 162 LYS A N 1
ATOM 1284 C CA . LYS A 1 162 ? -8.086 -4.242 -17.533 1.00 97.50 162 LYS A CA 1
ATOM 1285 C C . LYS A 1 162 ? -7.274 -2.979 -17.231 1.00 97.50 162 LYS A C 1
ATOM 1287 O O . LYS A 1 162 ? -6.264 -2.752 -17.892 1.00 97.50 162 LYS A O 1
ATOM 1292 N N . LYS A 1 163 ? -7.678 -2.173 -16.240 1.00 97.12 163 LYS A N 1
ATOM 1293 C CA . LYS A 1 163 ? -6.934 -0.959 -15.858 1.00 97.12 163 LYS A CA 1
ATOM 1294 C C . LYS A 1 163 ? -5.589 -1.320 -15.231 1.00 97.12 163 LYS A C 1
ATOM 1296 O O . LYS A 1 163 ? -4.577 -0.750 -15.610 1.00 97.12 163 LYS A O 1
ATOM 1301 N N . TRP A 1 164 ? -5.570 -2.307 -14.338 1.00 97.62 164 TRP A N 1
ATOM 1302 C CA . TRP A 1 164 ? -4.342 -2.810 -13.709 1.00 97.62 164 TRP A CA 1
ATOM 1303 C C . TRP A 1 164 ? -3.354 -3.377 -14.730 1.00 97.62 164 TRP A C 1
ATOM 1305 O O . TRP A 1 164 ? -2.157 -3.093 -14.676 1.00 97.62 164 TRP A O 1
ATOM 1315 N N . ILE A 1 165 ? -3.868 -4.119 -15.716 1.00 97.69 165 ILE A N 1
ATOM 1316 C CA . ILE A 1 165 ? -3.062 -4.625 -16.833 1.00 97.69 165 ILE A CA 1
ATOM 1317 C C . ILE A 1 165 ? -2.460 -3.456 -17.623 1.00 97.69 165 ILE A C 1
ATOM 1319 O O . ILE A 1 165 ? -1.255 -3.447 -17.865 1.00 97.69 165 ILE A O 1
ATOM 1323 N N . ALA A 1 166 ? -3.271 -2.456 -17.982 1.00 95.69 166 ALA A N 1
ATOM 1324 C CA . ALA A 1 166 ? -2.812 -1.290 -18.734 1.00 95.69 166 ALA A CA 1
ATOM 1325 C C . ALA A 1 166 ? -1.735 -0.490 -17.980 1.00 95.69 166 ALA A C 1
ATOM 1327 O O . ALA A 1 166 ? -0.689 -0.206 -18.556 1.00 95.69 166 ALA A O 1
ATOM 1328 N N . TYR A 1 167 ? -1.934 -0.197 -16.688 1.00 93.69 167 TYR A N 1
ATOM 1329 C CA . TYR A 1 167 ? -0.919 0.483 -15.872 1.00 93.69 167 TYR A CA 1
ATOM 1330 C C . TYR A 1 167 ? 0.388 -0.308 -15.809 1.00 93.69 167 TYR A C 1
ATOM 1332 O O . TYR A 1 167 ? 1.463 0.259 -15.992 1.00 93.69 167 TYR A O 1
ATOM 1340 N N . SER A 1 168 ? 0.301 -1.630 -15.647 1.00 96.50 168 SER A N 1
ATOM 1341 C CA . SER A 1 168 ? 1.478 -2.500 -15.635 1.00 96.50 168 SER A CA 1
ATOM 1342 C C . SER A 1 168 ? 2.262 -2.455 -16.950 1.00 96.50 168 SER A C 1
ATOM 1344 O O . SER A 1 168 ? 3.490 -2.428 -16.922 1.00 96.50 168 SER A O 1
ATOM 1346 N N . LEU A 1 169 ? 1.576 -2.391 -18.097 1.00 92.38 169 LEU A N 1
ATOM 1347 C CA . LEU A 1 169 ? 2.221 -2.228 -19.406 1.00 92.38 169 LEU A CA 1
ATOM 1348 C C . LEU A 1 169 ? 2.913 -0.865 -19.535 1.00 92.38 169 LEU A C 1
ATOM 1350 O O . LEU A 1 169 ? 4.036 -0.805 -20.035 1.00 92.38 169 LEU A O 1
ATOM 1354 N N . THR A 1 170 ? 2.298 0.207 -19.030 1.00 95.25 170 THR A N 1
ATOM 1355 C CA . THR A 1 170 ? 2.929 1.535 -18.977 1.00 95.25 170 THR A CA 1
ATOM 1356 C C . THR A 1 170 ? 4.203 1.514 -18.131 1.00 95.25 170 THR A C 1
ATOM 1358 O O . THR A 1 170 ? 5.230 2.043 -18.553 1.00 95.25 170 THR A O 1
ATOM 1361 N N . TYR A 1 171 ? 4.190 0.856 -16.968 1.00 94.94 171 TYR A N 1
ATOM 1362 C CA . TYR A 1 171 ? 5.395 0.705 -16.146 1.00 94.94 171 TYR A CA 1
ATOM 1363 C C . TYR A 1 171 ? 6.496 -0.086 -16.853 1.00 94.94 171 TYR A C 1
ATOM 1365 O O . TYR A 1 171 ? 7.665 0.288 -16.775 1.00 94.94 171 TYR A O 1
ATOM 1373 N N . THR A 1 172 ? 6.132 -1.150 -17.572 1.00 94.50 172 THR A N 1
ATOM 1374 C CA . THR A 1 172 ? 7.070 -1.917 -18.397 1.00 94.50 172 THR A CA 1
ATOM 1375 C C . THR A 1 172 ? 7.698 -1.051 -19.490 1.00 94.50 172 THR A C 1
ATOM 1377 O O . THR A 1 172 ? 8.919 -1.053 -19.625 1.00 94.50 172 THR A O 1
ATOM 1380 N N . ALA A 1 173 ? 6.896 -0.273 -20.224 1.00 92.50 173 ALA A N 1
ATOM 1381 C CA . ALA A 1 173 ? 7.395 0.634 -21.257 1.00 92.50 173 ALA A CA 1
ATOM 1382 C C . ALA A 1 173 ? 8.365 1.679 -20.680 1.00 92.50 173 ALA A C 1
ATOM 1384 O O . ALA A 1 173 ? 9.463 1.854 -21.205 1.00 92.50 173 ALA A O 1
ATOM 1385 N N . ASN A 1 174 ? 8.009 2.299 -19.551 1.00 92.56 174 ASN A N 1
ATOM 1386 C CA . ASN A 1 174 ? 8.864 3.276 -18.873 1.00 92.56 174 ASN A CA 1
ATOM 1387 C C . ASN A 1 174 ? 10.191 2.661 -18.404 1.00 92.56 174 ASN A C 1
ATOM 1389 O O . ASN A 1 174 ? 11.240 3.285 -18.544 1.00 92.56 174 ASN A O 1
ATOM 1393 N N . ALA A 1 175 ? 10.167 1.434 -17.872 1.00 93.50 175 ALA A N 1
ATOM 1394 C CA . ALA A 1 175 ? 11.385 0.742 -17.461 1.00 93.50 175 ALA A CA 1
ATOM 1395 C C . ALA A 1 175 ? 12.295 0.411 -18.655 1.00 93.50 175 ALA A C 1
ATOM 1397 O O . ALA A 1 175 ? 13.508 0.572 -18.550 1.00 93.50 175 ALA A O 1
ATOM 1398 N N . TYR A 1 176 ? 11.731 -0.029 -19.786 1.00 89.06 176 TYR A N 1
ATOM 1399 C CA . TYR A 1 176 ? 12.514 -0.308 -20.992 1.00 89.06 176 TYR A CA 1
ATOM 1400 C C . TYR A 1 176 ? 13.101 0.952 -21.622 1.00 89.06 176 TYR A C 1
ATOM 1402 O O . TYR A 1 176 ? 14.264 0.919 -22.014 1.00 89.06 176 TYR A O 1
ATOM 1410 N N . SER A 1 177 ? 12.346 2.055 -21.666 1.00 88.88 177 SER A N 1
ATOM 1411 C CA . SER A 1 177 ? 12.893 3.357 -22.074 1.00 88.88 177 SER A CA 1
ATOM 1412 C C . SER A 1 177 ? 14.081 3.725 -21.191 1.00 88.88 177 SER A C 1
ATOM 1414 O O . SER A 1 177 ? 15.169 3.966 -21.694 1.00 88.88 177 SER A O 1
ATOM 1416 N N . GLY A 1 178 ? 13.911 3.638 -19.867 1.00 87.75 178 GLY A N 1
ATOM 1417 C CA . GLY A 1 178 ? 14.977 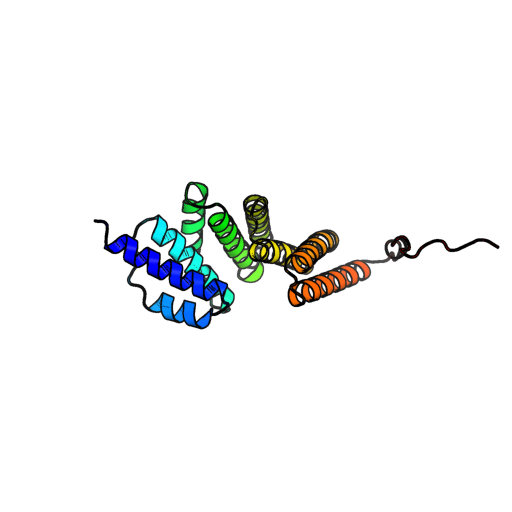3.931 -18.916 1.00 87.75 178 GLY A CA 1
ATOM 1418 C C . GLY A 1 178 ? 16.226 3.060 -19.085 1.00 87.75 178 GLY A C 1
ATOM 1419 O O . GLY A 1 178 ? 17.330 3.573 -18.944 1.00 87.75 178 GLY A O 1
ATOM 1420 N N . LEU A 1 179 ? 16.069 1.771 -19.413 1.00 86.50 179 LEU A N 1
ATOM 1421 C CA . LEU A 1 179 ? 17.190 0.871 -19.719 1.00 86.50 179 LEU A CA 1
ATOM 1422 C C . LEU A 1 179 ? 17.903 1.243 -21.024 1.00 86.50 179 LEU A C 1
ATOM 1424 O O . LEU A 1 179 ? 19.129 1.172 -21.081 1.00 86.50 179 LEU A O 1
ATOM 1428 N N . ALA A 1 180 ? 17.147 1.623 -22.058 1.00 80.62 180 ALA A N 1
ATOM 1429 C CA . ALA A 1 180 ? 17.699 2.081 -23.331 1.00 80.62 180 ALA A CA 1
ATOM 1430 C C . ALA A 1 180 ? 18.458 3.412 -23.183 1.00 80.62 180 ALA A C 1
ATOM 1432 O O . ALA A 1 180 ? 19.459 3.619 -23.866 1.00 80.62 180 ALA A O 1
ATOM 1433 N N . ASP A 1 181 ? 18.019 4.260 -22.250 1.00 67.81 181 ASP A N 1
ATOM 1434 C CA . ASP A 1 181 ? 18.639 5.547 -21.930 1.00 67.81 181 ASP A CA 1
ATOM 1435 C C . ASP A 1 181 ? 19.897 5.414 -21.041 1.00 67.81 181 ASP A C 1
ATOM 1437 O O . ASP A 1 181 ? 20.683 6.353 -20.951 1.00 67.81 181 ASP A O 1
ATOM 1441 N N . THR A 1 182 ? 20.126 4.265 -20.386 1.00 60.38 182 THR A N 1
ATOM 1442 C CA . THR A 1 182 ? 21.296 4.013 -19.509 1.00 60.38 182 THR A CA 1
ATOM 1443 C C . THR A 1 182 ? 22.535 3.444 -20.231 1.00 60.38 182 THR A C 1
ATOM 1445 O O . THR A 1 182 ? 23.261 2.644 -19.654 1.00 60.38 182 THR A O 1
ATOM 1448 N N . ASP A 1 183 ? 22.804 3.915 -21.455 1.00 49.31 183 ASP A N 1
ATOM 1449 C CA . ASP A 1 183 ? 23.907 3.548 -22.370 1.00 49.31 183 ASP A CA 1
ATOM 1450 C C . ASP A 1 183 ? 23.807 2.150 -23.030 1.00 49.31 183 ASP A C 1
ATOM 1452 O O . ASP A 1 183 ? 23.875 1.119 -22.373 1.00 49.31 183 ASP A O 1
ATOM 1456 N N . SER A 1 184 ? 23.729 2.105 -24.369 1.00 52.44 184 SER A N 1
ATOM 1457 C CA . SER A 1 184 ? 24.164 0.994 -25.246 1.00 52.44 184 SER A CA 1
ATOM 1458 C C . SER A 1 184 ? 24.098 -0.448 -24.689 1.00 52.44 184 SER A C 1
ATOM 1460 O O . SER A 1 184 ? 25.077 -0.947 -24.141 1.00 52.44 184 SER A O 1
ATOM 1462 N N . ASN A 1 185 ? 23.021 -1.193 -24.970 1.00 38.84 185 ASN A N 1
ATOM 1463 C CA . ASN A 1 185 ? 23.097 -2.500 -25.654 1.00 38.84 185 ASN A CA 1
ATOM 1464 C C . ASN A 1 185 ? 21.719 -3.159 -25.784 1.00 38.84 185 ASN A C 1
ATOM 1466 O O . ASN A 1 185 ? 21.193 -3.818 -24.885 1.00 38.84 185 ASN A O 1
ATOM 1470 N N . LEU A 1 186 ? 21.208 -3.052 -27.004 1.00 47.47 186 LEU A N 1
ATOM 1471 C CA . LEU A 1 186 ? 20.046 -3.716 -27.579 1.00 47.47 186 LEU A CA 1
ATOM 1472 C C . LEU A 1 186 ? 20.312 -5.225 -27.786 1.00 47.47 186 LEU A C 1
ATOM 1474 O O . LEU A 1 186 ? 20.185 -5.739 -28.890 1.00 47.47 186 LEU A O 1
ATOM 1478 N N . LYS A 1 187 ? 20.741 -5.947 -26.740 1.00 45.19 187 LYS A N 1
ATOM 1479 C CA . LYS A 1 187 ? 21.024 -7.394 -26.831 1.00 45.19 187 LYS A CA 1
ATOM 1480 C C . LYS A 1 187 ? 19.954 -8.275 -26.179 1.00 45.19 187 LYS A C 1
ATOM 1482 O O . LYS A 1 187 ? 19.793 -9.417 -26.580 1.00 45.19 187 LYS A O 1
ATOM 1487 N N . TYR A 1 188 ? 19.162 -7.735 -25.250 1.00 45.94 188 TYR A N 1
ATOM 1488 C CA . TYR A 1 188 ? 18.121 -8.500 -24.543 1.00 45.94 188 TYR A CA 1
ATOM 1489 C C . TYR A 1 188 ? 16.737 -8.465 -25.206 1.00 45.94 188 TYR A C 1
ATOM 1491 O O . TYR A 1 188 ? 15.835 -9.168 -24.766 1.00 45.94 188 TYR A O 1
ATOM 1499 N N . LEU A 1 189 ? 16.563 -7.682 -26.277 1.00 44.75 189 LEU A N 1
ATOM 1500 C CA . LEU A 1 189 ? 15.300 -7.613 -27.024 1.00 44.75 189 LEU A CA 1
ATOM 1501 C C . LEU A 1 189 ? 15.183 -8.667 -28.143 1.00 44.75 189 LEU A C 1
ATOM 1503 O O . LEU A 1 189 ? 14.137 -8.753 -28.775 1.00 44.75 189 LEU A O 1
ATOM 1507 N N . LEU A 1 190 ? 16.225 -9.478 -28.372 1.00 44.75 190 LEU A N 1
ATOM 1508 C CA . LEU A 1 190 ? 16.220 -10.587 -29.341 1.00 44.75 190 LEU A CA 1
ATOM 1509 C C . LEU A 1 190 ? 16.036 -11.976 -28.700 1.00 44.75 190 LEU A C 1
ATOM 1511 O O . LEU A 1 190 ? 16.041 -12.972 -29.414 1.00 44.75 190 LEU A O 1
ATOM 1515 N N . GLU A 1 191 ? 15.823 -12.060 -27.384 1.00 42.91 191 GLU A N 1
ATOM 1516 C CA . GLU A 1 191 ? 15.523 -13.322 -26.687 1.00 42.91 191 GLU A CA 1
ATOM 1517 C C . GLU A 1 191 ? 14.104 -13.333 -26.089 1.00 42.91 191 GLU A C 1
ATOM 1519 O O . GLU A 1 191 ? 13.886 -13.790 -24.969 1.00 42.91 191 GLU A O 1
ATOM 1524 N N . GLU A 1 192 ? 13.103 -12.866 -26.843 1.00 36.25 192 GLU A N 1
ATOM 1525 C CA . GLU A 1 192 ? 11.785 -13.503 -26.754 1.00 36.25 192 GLU A CA 1
ATOM 1526 C C . GLU A 1 192 ? 11.831 -14.746 -27.659 1.00 36.25 192 GLU A C 1
ATOM 1528 O O . GLU A 1 192 ? 11.902 -14.602 -28.884 1.00 36.25 192 GLU A O 1
ATOM 1533 N N . PRO A 1 193 ? 11.814 -15.980 -27.117 1.00 43.78 193 PRO A N 1
ATOM 1534 C CA . PRO A 1 193 ? 11.623 -17.154 -27.943 1.00 43.78 193 PRO A CA 1
ATOM 1535 C C . PRO A 1 193 ? 10.201 -17.094 -28.497 1.00 43.78 193 PRO A C 1
ATOM 1537 O O . PRO A 1 193 ? 9.224 -17.243 -27.765 1.00 43.78 193 PRO A O 1
ATOM 1540 N N . SER A 1 194 ? 10.124 -16.849 -29.802 1.00 38.94 194 SER A N 1
ATOM 1541 C CA . SER A 1 194 ? 9.066 -17.265 -30.720 1.00 38.94 194 SER A CA 1
ATOM 1542 C C . SER A 1 194 ? 8.038 -18.219 -30.099 1.00 38.94 194 SER A C 1
ATOM 1544 O O . SER A 1 194 ? 8.270 -19.425 -29.999 1.00 38.94 194 SER A O 1
ATOM 1546 N N . VAL A 1 195 ? 6.866 -17.691 -29.754 1.00 41.09 195 VAL A N 1
ATOM 1547 C CA . VAL A 1 195 ? 5.665 -18.504 -29.553 1.00 41.09 195 VAL A CA 1
ATOM 1548 C C . VAL A 1 195 ? 4.836 -18.435 -30.828 1.00 41.09 195 VAL A C 1
ATOM 1550 O O . VAL A 1 195 ? 3.822 -17.753 -30.862 1.00 41.09 195 VAL A O 1
ATOM 1553 N N . LEU A 1 196 ? 5.267 -19.135 -31.879 1.00 34.28 196 LEU A N 1
ATOM 1554 C CA . LEU A 1 196 ? 4.372 -19.652 -32.919 1.00 34.28 196 LEU A CA 1
ATOM 1555 C C . LEU A 1 196 ? 4.934 -20.987 -33.449 1.00 34.28 196 LEU A C 1
ATOM 1557 O O . LEU A 1 196 ? 6.153 -21.135 -33.546 1.00 34.28 196 LEU A O 1
ATOM 1561 N N . PRO A 1 197 ? 4.079 -21.990 -33.726 1.00 39.03 197 PRO A N 1
ATOM 1562 C CA . PRO A 1 197 ? 4.499 -23.380 -33.833 1.00 39.03 197 PRO A CA 1
ATOM 1563 C C . PRO A 1 197 ? 5.122 -23.711 -35.190 1.00 39.03 197 PRO A C 1
ATOM 1565 O O . PRO A 1 197 ? 4.690 -23.223 -36.234 1.00 39.03 197 PRO A O 1
ATOM 1568 N N . LEU A 1 198 ? 6.078 -24.641 -35.154 1.00 43.97 198 LEU A N 1
ATOM 1569 C CA . LEU A 1 198 ? 6.572 -25.384 -36.310 1.00 43.97 198 LEU A CA 1
ATOM 1570 C C . LEU A 1 198 ? 5.397 -25.980 -37.098 1.00 43.97 198 LEU A C 1
ATOM 1572 O O . LEU A 1 198 ? 4.733 -26.904 -36.628 1.00 43.97 198 LEU A O 1
ATOM 1576 N N . SER A 1 199 ? 5.183 -25.498 -38.321 1.00 38.66 199 SER A N 1
ATOM 1577 C CA . SER A 1 199 ? 4.445 -26.234 -39.346 1.00 38.66 199 SER A CA 1
ATOM 1578 C C . SER A 1 199 ? 5.341 -26.454 -40.565 1.00 38.66 199 SER A C 1
ATOM 1580 O O . SER A 1 199 ? 5.621 -25.557 -41.347 1.00 38.66 199 SER A O 1
ATOM 1582 N N . GLN A 1 200 ? 5.809 -27.702 -40.619 1.00 34.59 200 GLN A N 1
ATOM 1583 C CA . GLN A 1 200 ? 6.154 -28.527 -41.775 1.00 34.59 200 GLN A CA 1
ATOM 1584 C C . GLN A 1 200 ? 7.229 -28.056 -42.766 1.00 34.59 200 GLN A C 1
ATOM 1586 O O . GLN A 1 200 ? 7.012 -27.278 -43.685 1.00 34.59 200 GLN A O 1
ATOM 1591 N N . GLN A 1 201 ? 8.366 -28.746 -42.640 1.00 35.41 201 GLN A N 1
ATOM 1592 C CA . GLN A 1 201 ? 9.166 -29.245 -43.755 1.00 35.41 201 GLN A CA 1
ATOM 1593 C C . GLN A 1 201 ? 8.282 -29.767 -44.905 1.00 35.41 201 GLN A C 1
ATOM 1595 O O . GLN A 1 201 ? 7.564 -30.753 -44.719 1.00 35.41 201 GLN A O 1
ATOM 1600 N N . ARG A 1 202 ? 8.401 -29.166 -46.090 1.00 41.78 202 ARG A N 1
ATOM 1601 C CA . ARG A 1 202 ? 8.936 -29.787 -47.316 1.00 41.78 202 ARG A CA 1
ATOM 1602 C C . ARG A 1 202 ? 9.083 -28.748 -48.419 1.00 41.78 202 ARG A C 1
ATOM 1604 O O . ARG A 1 202 ? 8.128 -27.973 -48.617 1.00 41.78 202 ARG A O 1
#

Secondary structure (DSSP, 8-state):
--HHHHHHHHHHHHHHHHHHTT-HHHHHHHHTTSPPSTTS-HHHHHHHHHHHHHHHHHTT----S-THHHHHHHHTTSS-HHHHHHHHHHHHHHHHHTS--HHHHHHHHHHHHHHHTT---HHHHHHHHHHHHHHHHHTT-HHHHHHHHHHHHHHHHHTT-HHHHHHHHHHHHHHHHHHHHSSS-TTGGG-----S------

Sequence (202 aa):
MCGCQGRTQSRLEQIDSLLGRDKVGAAYMYLGTLPSMETESKENMAYYTLLKTEILYRMDRAITNDSIDYSIFYYEHNGPSYKLAQAYYYKGVILCFNRNNSKAGITLLKKAEDTARNLSDLALLHKICESICYVNLVNKNYATALVYAKRARDLGYKAGNKKWIAYSLTYTANAYSGLADTDSNLKYLLEEPSVLPLSQQR

Radius of gyration: 20.7 Å; chains: 1; bounding box: 47×46×77 Å

pLDDT: mean 88.78, std 17.45, range [34.28, 98.81]